Protein AF-A0A7V1FUE6-F1 (afdb_monomer_lite)

Structure (mmCIF, N/CA/C/O backbone):
data_AF-A0A7V1FUE6-F1
#
_entry.id   AF-A0A7V1FUE6-F1
#
loop_
_atom_site.group_PDB
_atom_site.id
_atom_site.type_symbol
_atom_site.label_atom_id
_atom_site.label_alt_id
_atom_site.label_comp_id
_atom_site.label_asym_id
_atom_site.label_entity_id
_atom_site.label_seq_id
_atom_site.pdbx_PDB_ins_code
_atom_site.Cartn_x
_atom_site.Cartn_y
_atom_site.Cartn_z
_atom_site.occupancy
_atom_site.B_iso_or_equiv
_atom_site.auth_seq_id
_atom_site.auth_comp_id
_atom_site.auth_asym_id
_atom_site.auth_atom_id
_atom_site.pdbx_PDB_model_num
ATOM 1 N N . MET A 1 1 ? 12.785 -5.516 11.910 1.00 36.69 1 MET A N 1
ATOM 2 C CA . MET A 1 1 ? 12.315 -6.337 10.767 1.00 36.69 1 MET A CA 1
ATOM 3 C C . MET A 1 1 ? 11.057 -7.055 11.240 1.00 36.69 1 MET A C 1
ATOM 5 O O . MET A 1 1 ? 11.081 -7.466 12.390 1.00 36.69 1 MET A O 1
ATOM 9 N N . ILE A 1 2 ? 10.023 -7.188 10.391 1.00 29.19 2 ILE A N 1
ATOM 10 C CA . ILE A 1 2 ? 8.642 -7.684 10.664 1.00 29.19 2 ILE A CA 1
ATOM 11 C C . ILE A 1 2 ? 7.603 -6.569 10.949 1.00 29.19 2 ILE A C 1
ATOM 13 O O . ILE A 1 2 ? 7.047 -6.571 12.028 1.00 29.19 2 ILE A O 1
ATOM 17 N N . ILE A 1 3 ? 7.320 -5.631 10.019 1.00 31.55 3 ILE A N 1
ATOM 18 C CA . ILE A 1 3 ? 6.091 -4.773 10.035 1.00 31.55 3 ILE A CA 1
ATOM 19 C C . ILE A 1 3 ? 5.711 -4.329 8.598 1.00 31.55 3 ILE A C 1
ATOM 21 O O . ILE A 1 3 ? 5.590 -3.149 8.308 1.00 31.55 3 ILE A O 1
ATOM 25 N N . PHE A 1 4 ? 5.599 -5.254 7.636 1.00 40.03 4 PHE A N 1
ATOM 26 C CA . PHE A 1 4 ? 5.188 -4.891 6.258 1.00 40.03 4 PHE A CA 1
ATOM 27 C C . PHE A 1 4 ? 4.123 -5.810 5.642 1.00 40.03 4 PHE A C 1
ATOM 29 O O . PHE A 1 4 ? 3.421 -5.396 4.725 1.00 40.03 4 PHE A O 1
ATOM 36 N N . ALA A 1 5 ? 3.927 -7.020 6.178 1.00 32.47 5 ALA A N 1
ATOM 37 C CA . ALA A 1 5 ? 2.868 -7.927 5.723 1.00 32.47 5 ALA A CA 1
ATOM 38 C C . ALA A 1 5 ? 1.454 -7.467 6.148 1.00 32.47 5 ALA A C 1
ATOM 40 O O . ALA A 1 5 ? 0.490 -7.728 5.437 1.00 32.47 5 ALA A O 1
ATOM 41 N N . GLY A 1 6 ? 1.334 -6.725 7.259 1.00 32.34 6 GLY A N 1
ATOM 42 C CA . GLY A 1 6 ? 0.079 -6.087 7.687 1.00 32.34 6 GLY A CA 1
ATOM 43 C C . GLY A 1 6 ? -0.277 -4.886 6.812 1.00 32.34 6 GLY A C 1
ATOM 44 O O . GLY A 1 6 ? -1.356 -4.845 6.235 1.00 32.34 6 GLY A O 1
ATOM 45 N N . LEU A 1 7 ? 0.672 -3.970 6.591 1.00 40.69 7 LEU A N 1
ATOM 46 C CA . LEU A 1 7 ? 0.535 -2.830 5.672 1.00 40.69 7 LEU A CA 1
ATOM 47 C C . LEU A 1 7 ? 0.102 -3.270 4.258 1.00 40.69 7 LEU A C 1
ATOM 49 O O . LEU A 1 7 ? -0.686 -2.602 3.597 1.00 40.69 7 LEU A O 1
ATOM 53 N N . ALA A 1 8 ? 0.577 -4.438 3.823 1.00 39.44 8 ALA A N 1
ATOM 54 C CA . ALA A 1 8 ? 0.315 -5.011 2.515 1.00 39.44 8 ALA A CA 1
ATOM 55 C C . ALA A 1 8 ? -1.166 -5.376 2.261 1.00 39.44 8 ALA A C 1
ATOM 57 O O . ALA A 1 8 ? -1.743 -4.942 1.265 1.00 39.44 8 ALA A O 1
ATOM 58 N N . LEU A 1 9 ? -1.814 -6.107 3.176 1.00 40.81 9 LEU A N 1
ATOM 59 C CA . LEU A 1 9 ? -3.252 -6.452 3.099 1.00 40.81 9 LEU A CA 1
ATOM 60 C C . LEU A 1 9 ? -4.162 -5.216 3.157 1.00 40.81 9 LEU A C 1
ATOM 62 O O . LEU A 1 9 ? -5.267 -5.184 2.620 1.00 40.81 9 LEU A O 1
ATOM 66 N N . SER A 1 10 ? -3.644 -4.171 3.775 1.00 43.41 10 SER A N 1
ATOM 67 C CA . SER A 1 10 ? -4.381 -2.982 4.153 1.00 43.41 10 SER A CA 1
ATOM 68 C C . SER A 1 10 ? -4.363 -1.930 3.032 1.00 43.41 10 SER A C 1
ATOM 70 O O . SER A 1 10 ? -5.400 -1.403 2.634 1.00 43.41 10 SER A O 1
ATOM 72 N N . ILE A 1 11 ? -3.204 -1.743 2.393 1.00 50.00 11 ILE A N 1
ATOM 73 C CA . ILE A 1 11 ? -3.049 -1.006 1.127 1.00 50.00 11 ILE A CA 1
ATOM 74 C C . ILE A 1 11 ? -3.849 -1.683 0.002 1.00 50.00 11 ILE A C 1
ATOM 76 O O . ILE A 1 11 ? -4.424 -1.006 -0.846 1.00 50.00 11 ILE A O 1
ATOM 80 N N . THR A 1 12 ? -3.933 -3.014 0.027 1.00 45.94 12 THR A N 1
ATOM 81 C CA . THR A 1 12 ? -4.647 -3.828 -0.964 1.00 45.94 12 THR A CA 1
ATOM 82 C C . THR A 1 12 ? -6.156 -3.554 -0.987 1.00 45.94 12 THR A C 1
ATOM 84 O O . THR A 1 12 ? -6.739 -3.298 -2.046 1.00 45.94 12 THR A O 1
ATOM 87 N N . ALA A 1 13 ? -6.786 -3.535 0.187 1.00 44.94 13 ALA A N 1
ATOM 88 C CA . ALA A 1 13 ? -8.193 -3.175 0.341 1.00 44.94 13 ALA A CA 1
ATOM 89 C C . ALA A 1 13 ? -8.439 -1.681 0.055 1.00 44.94 13 ALA A C 1
ATOM 91 O O . ALA A 1 13 ? -9.377 -1.324 -0.661 1.00 44.94 13 ALA A O 1
ATOM 92 N N . PHE A 1 14 ? -7.548 -0.804 0.533 1.00 52.84 14 PHE A N 1
ATOM 93 C CA . PHE A 1 14 ? -7.676 0.641 0.352 1.00 52.84 14 PHE A CA 1
ATOM 94 C C . PHE A 1 14 ? -7.577 1.073 -1.116 1.00 52.84 14 PHE A C 1
ATOM 96 O O . PHE A 1 14 ? -8.361 1.887 -1.602 1.00 52.84 14 PHE A O 1
ATOM 103 N N . ALA A 1 15 ? -6.650 0.488 -1.862 1.00 48.25 15 ALA A N 1
ATOM 104 C CA . ALA A 1 15 ? -6.446 0.843 -3.249 1.00 48.25 15 ALA A CA 1
ATOM 105 C C . ALA A 1 15 ? -7.475 0.218 -4.201 1.00 48.25 15 ALA A C 1
ATOM 107 O O . ALA A 1 15 ? -7.709 0.801 -5.253 1.00 48.25 15 ALA A O 1
ATOM 108 N N . THR A 1 16 ? -8.148 -0.877 -3.822 1.00 51.06 16 THR A N 1
ATOM 109 C CA . THR A 1 16 ? -9.343 -1.390 -4.527 1.00 51.06 16 THR A CA 1
ATOM 110 C C . THR A 1 16 ? -10.506 -0.388 -4.439 1.00 51.06 16 THR A C 1
ATOM 112 O O . THR A 1 16 ? -11.253 -0.202 -5.398 1.00 51.06 16 THR A O 1
ATOM 115 N N . ILE A 1 17 ? -10.603 0.340 -3.325 1.00 45.59 17 ILE A N 1
ATOM 116 C CA . ILE A 1 17 ? -11.624 1.366 -3.078 1.00 45.59 17 ILE A CA 1
ATOM 117 C C . ILE A 1 17 ? -11.258 2.731 -3.681 1.00 45.59 17 ILE A C 1
ATOM 119 O O . ILE A 1 17 ? -12.100 3.366 -4.314 1.00 45.59 17 ILE A O 1
ATOM 123 N N . PHE A 1 18 ? -9.988 3.140 -3.628 1.00 47.16 18 PHE A N 1
ATOM 124 C CA . PHE A 1 18 ? -9.494 4.321 -4.354 1.00 47.16 18 PHE A CA 1
ATOM 125 C C . PHE A 1 18 ? -9.712 4.212 -5.879 1.00 47.16 18 PHE A C 1
ATOM 127 O O . PHE A 1 18 ? -9.915 5.197 -6.592 1.00 47.16 18 PHE A O 1
ATOM 134 N N . TRP A 1 19 ? -9.707 2.986 -6.394 1.00 44.56 19 TRP A N 1
ATOM 135 C CA . TRP A 1 19 ? -9.960 2.669 -7.794 1.00 44.56 19 TRP A CA 1
ATOM 136 C C . TRP A 1 19 ? -11.417 2.847 -8.234 1.00 44.56 19 TRP A C 1
ATOM 138 O O . TRP A 1 19 ? -11.666 3.164 -9.398 1.00 44.56 19 TRP A O 1
ATOM 148 N N . LEU A 1 20 ? -12.366 2.653 -7.316 1.00 41.09 20 LEU A N 1
ATOM 149 C CA . LEU A 1 20 ? -13.786 2.934 -7.529 1.00 41.09 20 LEU A CA 1
ATOM 150 C C . LEU A 1 20 ? -14.038 4.451 -7.568 1.00 41.09 20 LEU A C 1
ATOM 152 O O . LEU A 1 20 ? -14.728 4.928 -8.472 1.00 41.09 20 LEU A O 1
ATOM 156 N N . GLU A 1 21 ? -13.394 5.224 -6.688 1.00 38.78 21 GLU A N 1
ATOM 157 C CA . GLU A 1 21 ? -13.525 6.691 -6.657 1.00 38.78 21 GLU A CA 1
ATOM 158 C C . GLU A 1 21 ? -12.867 7.409 -7.851 1.00 38.78 21 GLU A C 1
ATOM 160 O O . GLU A 1 21 ? -13.387 8.404 -8.359 1.00 38.78 21 GLU A O 1
ATOM 165 N N . ARG A 1 22 ? -11.740 6.909 -8.379 1.00 38.81 22 ARG A N 1
ATOM 166 C CA . ARG A 1 22 ? -11.053 7.546 -9.524 1.00 38.81 22 ARG A CA 1
ATOM 167 C C . ARG A 1 22 ? -11.804 7.412 -10.860 1.00 38.81 22 ARG A C 1
ATOM 169 O O . ARG A 1 22 ? -11.418 8.060 -11.832 1.00 38.81 22 ARG A O 1
ATOM 176 N N . SER A 1 23 ? -12.900 6.655 -10.930 1.00 39.09 23 SER A N 1
ATOM 177 C CA . SER A 1 23 ? -13.773 6.626 -12.117 1.00 39.09 23 SER A CA 1
ATOM 178 C C . SER A 1 23 ? -14.408 7.994 -12.460 1.00 39.09 23 SER A C 1
ATOM 180 O O . SER A 1 23 ? -14.995 8.130 -13.533 1.00 39.09 23 SER A O 1
ATOM 182 N N . ARG A 1 24 ? -14.239 9.026 -11.608 1.00 41.84 24 ARG A N 1
ATOM 183 C CA . ARG A 1 24 ? -14.759 10.397 -11.806 1.00 41.84 24 ARG A CA 1
ATOM 184 C C . ARG A 1 24 ? -13.730 11.547 -11.801 1.00 41.84 24 ARG A C 1
ATOM 186 O O . ARG A 1 24 ? -14.127 12.705 -11.847 1.00 41.84 24 ARG A O 1
ATOM 193 N N . GLY A 1 25 ? -12.422 11.263 -11.864 1.00 36.66 25 GLY A N 1
ATOM 194 C CA . GLY A 1 25 ? -11.408 12.266 -12.256 1.00 36.66 25 GLY A CA 1
ATOM 195 C C . GLY A 1 25 ? -10.787 13.126 -11.141 1.00 36.66 25 GLY A C 1
ATOM 196 O O . GLY A 1 25 ? -10.970 14.339 -11.114 1.00 36.66 25 GLY A O 1
ATOM 197 N N . ALA A 1 26 ? -9.952 12.530 -10.282 1.00 38.88 26 ALA A N 1
ATOM 198 C CA . ALA A 1 26 ? -9.123 13.264 -9.312 1.00 38.88 26 ALA A CA 1
ATOM 199 C C . ALA A 1 26 ? -7.634 13.322 -9.733 1.00 38.88 26 ALA A C 1
ATOM 201 O O . ALA A 1 26 ? -7.046 12.300 -10.092 1.00 38.88 26 ALA A O 1
ATOM 202 N N . GLN A 1 27 ? -7.028 14.518 -9.665 1.00 39.47 27 GLN A N 1
ATOM 203 C CA . GLN A 1 27 ? -5.671 14.850 -10.149 1.00 39.47 27 GLN A CA 1
ATOM 204 C C . GLN A 1 27 ? -4.527 14.605 -9.137 1.00 39.47 27 GLN A C 1
ATOM 206 O O . GLN A 1 27 ? -3.364 14.751 -9.495 1.00 39.47 27 GLN A O 1
ATOM 211 N N . ASP A 1 28 ? -4.819 14.203 -7.897 1.00 40.31 28 ASP A N 1
ATOM 212 C CA . ASP A 1 28 ? -3.840 14.208 -6.790 1.00 40.31 28 ASP A CA 1
ATOM 213 C C . ASP A 1 28 ? -3.044 12.905 -6.577 1.00 40.31 28 ASP A C 1
ATOM 215 O O . ASP A 1 28 ? -2.243 12.823 -5.650 1.00 40.31 28 ASP A O 1
ATOM 219 N N . VAL A 1 29 ? -3.240 11.886 -7.418 1.00 44.69 29 VAL A N 1
ATOM 220 C CA . VAL A 1 29 ? -2.460 10.634 -7.378 1.00 44.69 29 VAL A CA 1
ATOM 221 C C . VAL A 1 29 ? -1.884 10.362 -8.759 1.00 44.69 29 VAL A C 1
ATOM 223 O O . VAL A 1 29 ? -2.633 10.343 -9.746 1.00 44.69 29 VAL A O 1
ATOM 226 N N . ALA A 1 30 ? -0.576 10.096 -8.828 1.00 46.03 30 ALA A N 1
ATOM 227 C CA . ALA A 1 30 ? 0.078 9.562 -10.019 1.00 46.03 30 ALA A CA 1
ATOM 228 C C . ALA A 1 30 ? -0.358 8.100 -10.222 1.00 46.03 30 ALA A C 1
ATOM 230 O O . ALA A 1 30 ? 0.368 7.161 -9.905 1.00 46.03 30 ALA A O 1
ATOM 231 N N . ALA A 1 31 ? -1.588 7.908 -10.699 1.00 46.84 31 ALA A N 1
ATOM 232 C CA . ALA A 1 31 ? -2.069 6.619 -11.167 1.00 46.84 31 ALA A CA 1
ATOM 233 C C . ALA A 1 31 ? -1.954 6.591 -12.688 1.00 46.84 31 ALA A C 1
ATOM 235 O O . ALA A 1 31 ? -2.427 7.509 -13.367 1.00 46.84 31 ALA A O 1
ATOM 236 N N . GLY A 1 32 ? -1.324 5.542 -13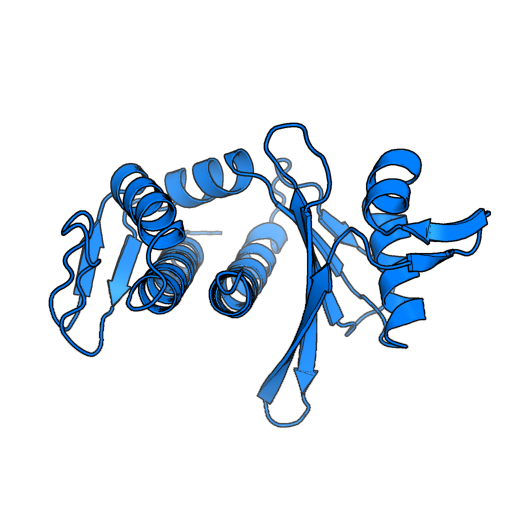.201 1.00 47.66 32 GLY A N 1
ATOM 237 C CA . GLY A 1 32 ? -1.261 5.262 -14.626 1.00 47.66 32 GLY A CA 1
ATOM 238 C C . GLY A 1 32 ? -2.019 3.992 -14.969 1.00 47.66 32 GLY A C 1
ATOM 239 O O . GLY A 1 32 ? -2.302 3.146 -14.116 1.00 47.66 32 GLY A O 1
ATOM 240 N N . TYR A 1 33 ? -2.370 3.890 -16.243 1.00 46.38 33 TYR A N 1
ATOM 241 C CA . TYR A 1 33 ? -3.022 2.730 -16.822 1.00 46.38 33 TYR A CA 1
ATOM 242 C C . TYR A 1 33 ? -2.017 2.050 -17.748 1.00 46.38 33 TYR A C 1
ATOM 244 O O . TYR A 1 33 ? -1.455 2.703 -18.625 1.00 46.38 33 TYR A O 1
ATOM 252 N N . GLN A 1 34 ? -1.787 0.760 -17.537 1.00 49.97 34 GLN A N 1
ATOM 253 C CA . GLN A 1 34 ? -1.070 -0.102 -18.472 1.00 49.97 34 GLN A CA 1
ATOM 254 C C . GLN A 1 34 ? -2.132 -0.803 -19.329 1.00 49.97 34 GLN A C 1
ATOM 256 O O . GLN A 1 34 ? -3.199 -1.136 -18.825 1.00 49.97 34 GLN A O 1
ATOM 261 N N . ALA A 1 35 ? -1.896 -0.991 -20.628 1.00 37.50 35 ALA A N 1
ATOM 262 C CA . ALA A 1 35 ? -2.926 -1.379 -21.608 1.00 37.50 35 ALA A CA 1
ATOM 263 C C . ALA A 1 35 ? -3.553 -2.787 -21.421 1.00 37.50 35 ALA A C 1
ATOM 265 O O . ALA A 1 35 ? -4.278 -3.257 -22.295 1.00 37.50 35 ALA A O 1
ATOM 266 N N . TYR A 1 36 ? -3.293 -3.465 -20.302 1.00 43.81 36 TYR A N 1
ATOM 267 C CA . TYR A 1 36 ? -3.765 -4.814 -20.013 1.00 43.81 36 TYR A CA 1
ATOM 268 C C . TYR A 1 36 ? -5.067 -4.779 -19.196 1.00 43.81 36 TYR A C 1
ATOM 270 O O . TYR A 1 36 ? -5.053 -4.619 -17.972 1.00 43.81 36 TYR A O 1
ATOM 278 N N . GLU A 1 37 ? -6.209 -4.953 -19.872 1.00 48.12 37 GLU A N 1
ATOM 279 C CA . GLU A 1 37 ? -7.485 -5.237 -19.203 1.00 48.12 37 GLU A CA 1
ATOM 280 C C . GLU A 1 37 ? -7.364 -6.530 -18.374 1.00 48.12 37 GLU A C 1
ATOM 282 O O . GLU A 1 37 ? -6.949 -7.567 -18.885 1.00 48.12 37 GLU A O 1
ATOM 287 N N . GLY A 1 38 ? -7.711 -6.468 -17.081 1.00 60.19 38 GLY A N 1
ATOM 288 C CA . GLY A 1 38 ? -7.715 -7.634 -16.181 1.00 60.19 38 GLY A CA 1
ATOM 289 C C . GLY A 1 38 ? -6.378 -7.990 -15.510 1.00 60.19 38 GLY A C 1
ATOM 290 O O . GLY A 1 38 ? -6.285 -9.051 -14.903 1.00 60.19 38 GLY A O 1
ATOM 291 N N . GLY A 1 39 ? -5.350 -7.135 -15.594 1.00 70.69 39 GLY A N 1
ATOM 292 C CA . GLY A 1 39 ? -4.058 -7.368 -14.933 1.00 70.69 39 GLY A CA 1
ATOM 293 C C . GLY A 1 39 ? -4.036 -7.075 -13.424 1.00 70.69 39 GLY A C 1
ATOM 294 O O . GLY A 1 39 ? -4.910 -6.398 -12.880 1.00 70.69 39 GLY A O 1
ATOM 295 N N . ALA A 1 40 ? -2.981 -7.544 -12.760 1.00 80.44 40 ALA A N 1
ATOM 296 C CA . ALA A 1 40 ? -2.696 -7.314 -11.348 1.00 80.44 40 ALA A CA 1
ATOM 297 C C . ALA A 1 40 ? -2.546 -5.818 -11.010 1.00 80.44 40 ALA A C 1
ATOM 299 O O . ALA A 1 40 ? -2.238 -4.988 -11.873 1.00 80.44 40 ALA A O 1
ATOM 300 N N . LEU A 1 41 ? -2.755 -5.473 -9.739 1.00 76.06 41 LEU A N 1
ATOM 301 C CA . LEU A 1 41 ? -2.603 -4.108 -9.234 1.00 76.06 41 LEU A CA 1
ATOM 302 C C . LEU A 1 41 ? -1.253 -3.954 -8.544 1.00 76.06 41 LEU A C 1
ATOM 304 O O . LEU A 1 41 ? -0.916 -4.756 -7.677 1.00 76.06 41 LEU A O 1
ATOM 308 N N . LEU A 1 42 ? -0.509 -2.907 -8.894 1.00 83.12 42 LEU A N 1
ATOM 309 C CA . LEU A 1 42 ? 0.770 -2.587 -8.271 1.00 83.12 42 LEU A CA 1
ATOM 310 C C . LEU A 1 42 ? 0.681 -1.341 -7.393 1.00 83.12 42 LEU A C 1
ATOM 312 O O . LEU A 1 42 ? 0.200 -0.292 -7.818 1.00 83.12 42 LEU A O 1
ATOM 316 N N . PHE A 1 43 ? 1.234 -1.425 -6.189 1.00 76.81 43 PHE A N 1
ATOM 317 C CA . PHE A 1 43 ? 1.333 -0.303 -5.265 1.00 76.81 43 PHE A CA 1
ATOM 318 C C . PHE A 1 43 ? 2.782 -0.040 -4.890 1.00 76.81 43 PHE A C 1
ATOM 320 O O . PHE A 1 43 ? 3.457 -0.897 -4.326 1.00 76.81 43 PHE A O 1
ATOM 327 N N . ALA A 1 44 ? 3.260 1.158 -5.202 1.00 78.88 44 ALA A N 1
ATOM 328 C CA . ALA A 1 44 ? 4.601 1.613 -4.874 1.00 78.88 44 ALA A CA 1
ATOM 329 C C . ALA A 1 44 ? 4.534 2.535 -3.652 1.00 78.88 44 ALA A C 1
ATOM 331 O O . ALA A 1 44 ? 3.953 3.615 -3.722 1.00 78.88 44 ALA A O 1
ATOM 332 N N . GLY A 1 45 ? 5.109 2.106 -2.531 1.00 73.50 45 GLY A N 1
ATOM 333 C CA . GLY A 1 45 ? 5.263 2.946 -1.346 1.00 73.50 45 GLY A CA 1
ATOM 334 C C . GLY A 1 45 ? 6.571 3.721 -1.424 1.00 73.50 45 GLY A C 1
ATOM 335 O O . GLY A 1 45 ? 7.635 3.097 -1.490 1.00 73.50 45 GLY A O 1
ATOM 336 N N . VAL A 1 46 ? 6.495 5.050 -1.404 1.00 72.19 46 VAL A N 1
ATOM 337 C CA . VAL A 1 46 ? 7.663 5.938 -1.353 1.00 72.19 46 VAL A CA 1
ATOM 338 C C . VAL A 1 46 ? 7.767 6.616 0.010 1.00 72.19 46 VAL A C 1
ATOM 340 O O . VAL A 1 46 ? 6.760 6.844 0.681 1.00 72.19 46 VAL A O 1
ATOM 343 N N . ASP A 1 47 ? 8.992 6.903 0.430 1.00 68.25 47 ASP A N 1
ATOM 344 C CA . ASP A 1 47 ? 9.272 7.670 1.640 1.00 68.25 47 ASP A CA 1
ATOM 345 C C . ASP A 1 47 ? 8.991 9.183 1.438 1.00 68.25 47 ASP A C 1
ATOM 347 O O . ASP A 1 47 ? 8.614 9.604 0.336 1.00 68.25 47 ASP A O 1
ATOM 351 N N . PRO A 1 48 ? 9.124 10.023 2.486 1.00 59.97 48 PRO A N 1
ATOM 352 C CA . PRO A 1 48 ? 8.884 11.464 2.380 1.00 59.97 48 PRO A CA 1
ATOM 353 C C . PRO A 1 48 ? 9.776 12.188 1.363 1.00 59.97 48 PRO A C 1
ATOM 355 O O . PRO A 1 48 ? 9.360 13.214 0.825 1.00 59.97 48 PRO A O 1
ATOM 358 N N . ASP A 1 49 ? 10.964 11.650 1.075 1.00 69.62 49 ASP A N 1
ATOM 359 C CA . ASP A 1 49 ? 11.898 12.185 0.079 1.00 69.62 49 ASP A CA 1
ATOM 360 C C . ASP A 1 49 ? 11.557 11.705 -1.348 1.00 69.62 49 ASP A C 1
ATOM 362 O O . ASP A 1 49 ? 12.186 12.115 -2.326 1.00 69.62 49 ASP A O 1
ATOM 366 N N . GLY A 1 50 ? 10.529 10.861 -1.485 1.00 68.81 50 GLY A N 1
ATOM 367 C CA . GLY A 1 50 ? 10.049 10.308 -2.747 1.00 68.81 50 GLY A CA 1
ATOM 368 C C . GLY A 1 50 ? 10.796 9.054 -3.203 1.00 68.81 50 GLY A C 1
ATOM 369 O O . GLY A 1 50 ? 10.545 8.576 -4.312 1.00 68.81 50 GLY A O 1
ATOM 370 N N . ALA A 1 51 ? 11.685 8.493 -2.380 1.00 79.44 51 ALA A N 1
ATOM 371 C CA . ALA A 1 51 ? 12.414 7.279 -2.715 1.00 79.44 51 ALA A CA 1
ATOM 372 C C . ALA A 1 51 ? 11.551 6.031 -2.483 1.00 79.44 51 ALA A C 1
ATOM 374 O O . ALA A 1 51 ? 10.843 5.899 -1.484 1.00 79.44 51 ALA A O 1
ATOM 375 N N . LEU A 1 52 ? 11.613 5.079 -3.417 1.00 79.50 52 LEU A N 1
ATOM 376 C CA . LEU A 1 52 ? 10.867 3.826 -3.318 1.00 79.50 52 LEU A CA 1
ATOM 377 C C . LEU A 1 52 ? 11.355 2.995 -2.127 1.00 79.50 52 LEU A C 1
ATOM 379 O O . LEU A 1 52 ? 12.531 2.648 -2.037 1.00 79.50 52 LEU A O 1
ATOM 383 N N . ASN A 1 53 ? 10.426 2.596 -1.265 1.00 75.06 53 ASN A N 1
ATOM 384 C CA . ASN A 1 53 ? 10.698 1.747 -0.109 1.00 75.06 53 ASN A CA 1
ATOM 385 C C . ASN A 1 53 ? 10.230 0.301 -0.349 1.00 75.06 53 ASN A C 1
ATOM 387 O O . ASN A 1 53 ? 10.993 -0.660 -0.189 1.00 75.06 53 ASN A O 1
ATOM 391 N N . GLN A 1 54 ? 8.990 0.136 -0.819 1.00 77.00 54 GLN A N 1
ATOM 392 C CA . GLN A 1 54 ? 8.431 -1.177 -1.137 1.00 77.00 54 GLN A CA 1
ATOM 393 C C . GLN A 1 54 ? 7.509 -1.152 -2.349 1.00 77.00 54 GLN A C 1
ATOM 395 O O . GLN A 1 54 ? 6.892 -0.134 -2.663 1.00 77.00 54 GLN A O 1
ATOM 400 N N . VAL A 1 55 ? 7.355 -2.321 -2.961 1.00 78.69 55 VAL A N 1
ATOM 401 C CA . VAL A 1 55 ? 6.339 -2.593 -3.969 1.00 78.69 55 VAL A CA 1
ATOM 402 C C . VAL A 1 55 ? 5.417 -3.693 -3.468 1.00 78.69 55 VAL A C 1
ATOM 404 O O . VAL A 1 55 ? 5.855 -4.672 -2.866 1.00 78.69 55 VAL A O 1
ATOM 407 N N . LEU A 1 56 ? 4.136 -3.527 -3.741 1.00 77.38 56 LEU A N 1
ATOM 408 C CA . LEU A 1 56 ? 3.099 -4.515 -3.538 1.00 77.38 56 LEU A CA 1
ATOM 409 C C . LEU A 1 56 ? 2.465 -4.884 -4.867 1.00 77.38 56 LEU A C 1
ATOM 411 O O . LEU A 1 56 ? 2.198 -3.996 -5.670 1.00 77.38 56 LEU A O 1
ATOM 415 N N . VAL A 1 57 ? 2.162 -6.162 -5.060 1.00 79.81 57 VAL A N 1
ATOM 416 C CA . VAL A 1 57 ? 1.374 -6.634 -6.198 1.00 79.81 57 VAL A CA 1
ATOM 417 C C . VAL A 1 57 ? 0.215 -7.477 -5.705 1.00 79.81 57 VAL A C 1
ATOM 419 O O . VAL A 1 57 ? 0.416 -8.413 -4.936 1.00 79.81 57 VAL A O 1
ATOM 422 N N . LEU A 1 58 ? -0.984 -7.148 -6.169 1.00 75.62 58 LEU A N 1
ATOM 423 C CA . LEU A 1 58 ? -2.211 -7.878 -5.897 1.00 75.62 58 LEU A CA 1
ATOM 424 C C . LEU A 1 58 ? -2.676 -8.573 -7.156 1.00 75.62 58 LEU A C 1
ATOM 426 O O . LEU A 1 58 ? -2.841 -7.938 -8.200 1.00 75.62 58 LEU A O 1
ATOM 430 N N . VAL A 1 59 ? -2.992 -9.847 -7.019 1.00 78.06 59 VAL A N 1
ATOM 431 C CA . VAL A 1 59 ? -3.473 -10.679 -8.109 1.00 78.06 59 VAL A CA 1
ATOM 432 C C . VAL A 1 59 ? -4.811 -11.255 -7.689 1.00 78.06 59 VAL A C 1
ATOM 434 O O . VAL A 1 59 ? -4.890 -11.909 -6.654 1.00 78.06 59 VAL A O 1
ATOM 437 N N . SER A 1 60 ? -5.862 -10.974 -8.459 1.00 70.38 60 SER A N 1
ATOM 438 C CA . SER A 1 60 ? -7.167 -11.605 -8.248 1.00 70.38 60 SER A CA 1
ATOM 439 C C . SER A 1 60 ? -7.070 -13.088 -8.587 1.00 70.38 60 SER A C 1
ATOM 441 O O . SER A 1 60 ? -6.480 -13.447 -9.604 1.00 70.38 60 SER A O 1
ATOM 443 N N . GLU A 1 61 ? -7.675 -13.928 -7.759 1.00 68.69 61 GLU A N 1
ATOM 444 C CA . GLU A 1 61 ? -7.781 -15.367 -7.984 1.00 68.69 61 GLU A CA 1
ATOM 445 C C . GLU A 1 61 ? -9.201 -15.731 -8.429 1.00 68.69 61 GLU A C 1
ATOM 447 O O . GLU A 1 61 ? -10.173 -15.078 -8.040 1.00 68.69 61 GLU A O 1
ATOM 452 N N . ASP A 1 62 ? -9.324 -16.789 -9.232 1.00 68.88 62 ASP A N 1
ATOM 453 C CA . ASP A 1 62 ? -10.591 -17.206 -9.851 1.00 68.88 62 ASP A CA 1
ATOM 454 C C . ASP A 1 62 ? -11.683 -17.563 -8.824 1.00 68.88 62 ASP A C 1
ATOM 456 O O . ASP A 1 62 ? -12.874 -17.440 -9.105 1.00 68.88 62 ASP A O 1
ATOM 460 N N . GLU A 1 63 ? -11.293 -17.961 -7.610 1.00 65.00 63 GLU A N 1
ATOM 461 C CA . GLU A 1 63 ? -12.210 -18.336 -6.524 1.00 65.00 63 GLU A CA 1
ATOM 462 C C . GLU A 1 63 ? -12.667 -17.140 -5.661 1.00 65.00 63 GLU A C 1
ATOM 464 O O . GLU A 1 63 ? -13.280 -17.322 -4.610 1.00 65.00 63 GLU A O 1
ATOM 469 N N . GLY A 1 64 ? -12.403 -15.904 -6.101 1.00 50.09 64 GLY A N 1
ATOM 470 C CA . GLY A 1 64 ? -12.807 -14.682 -5.391 1.00 50.09 64 GLY A CA 1
ATOM 471 C C . GLY A 1 64 ? -11.842 -14.252 -4.281 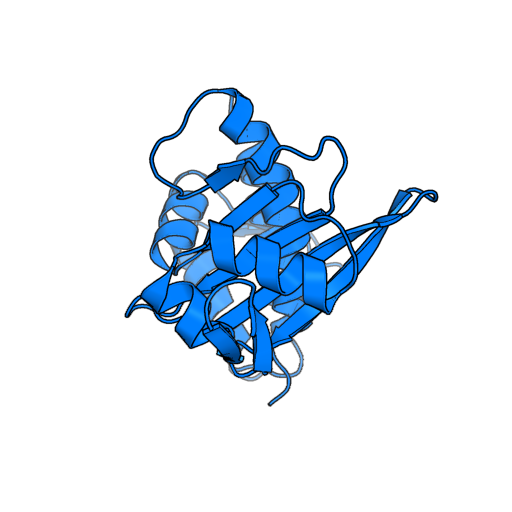1.00 50.09 64 GLY A C 1
ATOM 472 O O . GLY A 1 64 ? -12.222 -13.475 -3.403 1.00 50.09 64 GLY A O 1
ATOM 473 N N . GLY A 1 65 ? -10.608 -14.760 -4.314 1.00 54.72 65 GLY A N 1
ATOM 474 C CA . GLY A 1 65 ? -9.515 -14.400 -3.413 1.00 54.72 65 GLY A CA 1
ATOM 475 C C . GLY A 1 65 ? -8.500 -13.443 -4.043 1.00 54.72 65 GLY A C 1
ATOM 476 O O . GLY A 1 65 ? -8.608 -13.069 -5.212 1.00 54.72 65 GLY A O 1
ATOM 477 N N . PHE A 1 66 ? -7.488 -13.065 -3.260 1.00 63.00 66 PHE A N 1
ATOM 478 C CA . PHE A 1 66 ? -6.345 -12.292 -3.742 1.00 63.00 66 PHE A CA 1
ATOM 479 C C . PHE A 1 66 ? -5.032 -12.892 -3.249 1.00 63.00 66 PHE A C 1
ATOM 481 O O . PHE A 1 66 ? -4.854 -13.127 -2.053 1.00 63.00 66 PHE A O 1
ATOM 488 N N . SER A 1 67 ? -4.082 -13.028 -4.167 1.00 65.69 67 SER A N 1
ATOM 489 C CA . SER A 1 67 ? -2.674 -13.258 -3.864 1.00 65.69 67 SER A CA 1
ATOM 490 C C . SER A 1 67 ? -1.946 -11.923 -3.732 1.00 65.69 67 SER A C 1
ATOM 492 O O . SER A 1 67 ? -2.130 -11.025 -4.556 1.00 65.69 67 SER A O 1
ATOM 494 N N . ILE A 1 68 ? -1.095 -11.791 -2.710 1.00 68.06 68 ILE A N 1
ATOM 495 C CA . ILE A 1 68 ? -0.327 -10.567 -2.449 1.00 68.06 68 ILE A CA 1
ATOM 496 C C . ILE A 1 68 ? 1.166 -10.875 -2.436 1.00 68.06 68 ILE A C 1
ATOM 498 O O . ILE A 1 68 ? 1.636 -11.727 -1.682 1.00 68.06 68 ILE A O 1
ATOM 502 N N . TYR A 1 69 ? 1.919 -10.113 -3.225 1.00 73.69 69 TYR A N 1
ATOM 503 C CA . TYR A 1 69 ? 3.374 -10.171 -3.290 1.00 73.69 69 TYR A CA 1
ATOM 504 C C . TYR A 1 69 ? 3.969 -8.866 -2.772 1.00 73.69 69 TYR A C 1
ATOM 506 O O . TYR A 1 69 ? 3.710 -7.798 -3.323 1.00 73.69 69 TYR A O 1
ATOM 514 N N . THR A 1 70 ? 4.807 -8.950 -1.739 1.00 74.00 70 THR A N 1
ATOM 515 C CA . THR A 1 70 ? 5.583 -7.807 -1.242 1.00 74.00 70 THR A CA 1
ATOM 516 C C . THR A 1 70 ? 7.018 -7.913 -1.737 1.00 74.00 70 THR A C 1
ATOM 518 O O . THR A 1 70 ? 7.719 -8.881 -1.441 1.00 74.00 70 THR A O 1
ATOM 521 N N . ILE A 1 71 ? 7.474 -6.897 -2.463 1.00 78.44 71 ILE A N 1
ATOM 522 C CA . ILE A 1 71 ? 8.787 -6.854 -3.097 1.00 78.44 71 ILE A CA 1
ATOM 523 C C . ILE A 1 71 ? 9.578 -5.672 -2.517 1.00 78.44 71 ILE A C 1
ATOM 525 O O . ILE A 1 71 ? 9.165 -4.518 -2.655 1.00 78.44 71 ILE A O 1
ATOM 529 N N . PRO A 1 72 ? 10.730 -5.914 -1.869 1.00 78.06 72 PRO A N 1
ATOM 530 C CA . PRO A 1 72 ? 11.594 -4.835 -1.398 1.00 78.06 72 PRO A CA 1
ATOM 531 C C . PRO A 1 72 ? 12.092 -3.962 -2.556 1.00 78.06 72 PRO A C 1
ATOM 533 O O . PRO A 1 72 ? 12.503 -4.501 -3.583 1.00 78.06 72 PRO A O 1
ATOM 536 N N . ALA A 1 73 ? 12.193 -2.643 -2.373 1.00 82.56 73 ALA A N 1
ATOM 537 C CA . ALA A 1 73 ? 12.706 -1.744 -3.417 1.00 82.56 73 ALA A CA 1
ATOM 538 C C . ALA A 1 73 ? 14.159 -2.036 -3.846 1.00 82.56 73 ALA A C 1
ATOM 540 O O . ALA A 1 73 ? 14.559 -1.772 -4.976 1.00 82.56 73 ALA A O 1
ATOM 541 N N . ARG A 1 74 ? 14.946 -2.669 -2.967 1.00 85.06 74 ARG A N 1
ATOM 542 C CA . ARG A 1 74 ? 16.312 -3.136 -3.265 1.00 85.06 74 ARG A CA 1
ATOM 543 C C . ARG A 1 74 ? 16.383 -4.386 -4.150 1.00 85.06 74 ARG A C 1
ATOM 545 O O . ARG A 1 74 ? 17.482 -4.857 -4.431 1.00 85.06 74 ARG A O 1
ATOM 552 N N . THR A 1 75 ? 15.244 -4.976 -4.508 1.00 88.00 75 THR A N 1
ATOM 553 C CA . THR A 1 75 ? 15.192 -6.153 -5.384 1.00 88.00 75 THR A CA 1
ATOM 554 C C . THR A 1 75 ? 15.812 -5.811 -6.731 1.00 88.00 75 THR A C 1
ATOM 556 O O . THR A 1 75 ? 15.522 -4.754 -7.283 1.00 88.00 75 THR A O 1
ATOM 559 N N . ILE A 1 76 ? 16.673 -6.693 -7.237 1.00 92.94 76 ILE A N 1
ATOM 560 C CA . ILE A 1 76 ? 17.303 -6.547 -8.550 1.00 92.94 76 ILE A CA 1
ATOM 561 C C . ILE A 1 76 ? 16.456 -7.311 -9.566 1.00 92.94 76 ILE A C 1
ATOM 563 O O . ILE A 1 76 ? 16.207 -8.502 -9.382 1.00 92.94 76 ILE A O 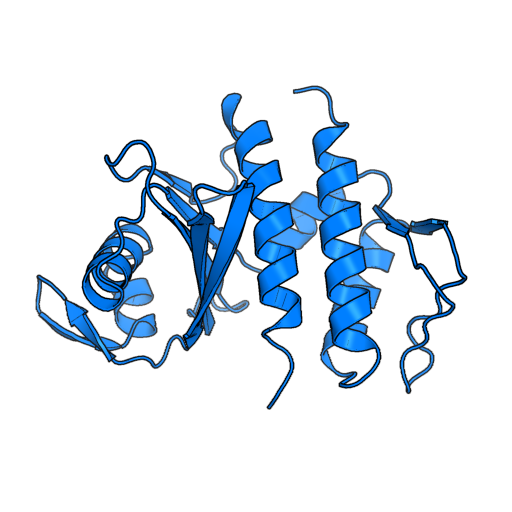1
ATOM 567 N N . ALA A 1 77 ? 16.031 -6.635 -10.627 1.00 93.38 77 ALA A N 1
ATOM 568 C CA . ALA A 1 77 ? 15.213 -7.194 -11.694 1.00 93.38 77 ALA A CA 1
ATOM 569 C C . ALA A 1 77 ? 15.773 -6.806 -13.067 1.00 93.38 77 ALA A C 1
ATOM 571 O O . ALA A 1 77 ? 16.499 -5.818 -13.198 1.00 93.38 77 ALA A O 1
ATOM 572 N N . ALA A 1 78 ? 15.459 -7.615 -14.077 1.00 92.75 78 ALA A N 1
ATOM 573 C CA . ALA A 1 78 ? 15.796 -7.300 -15.458 1.00 92.75 78 ALA A CA 1
ATOM 574 C C . ALA A 1 78 ? 14.879 -6.182 -15.982 1.00 92.75 78 ALA A C 1
ATOM 576 O O . ALA A 1 78 ? 13.669 -6.232 -15.780 1.00 92.75 78 ALA A O 1
ATOM 577 N N . THR A 1 79 ? 15.458 -5.204 -16.668 1.00 89.56 79 THR A N 1
ATOM 578 C CA . THR A 1 79 ? 14.800 -4.058 -17.291 1.00 89.56 79 THR A CA 1
ATOM 579 C C . THR A 1 79 ? 15.070 -4.076 -18.791 1.00 89.56 79 THR A C 1
ATOM 581 O O . THR A 1 79 ? 16.114 -4.553 -19.246 1.00 89.56 79 THR A O 1
ATOM 584 N N . GLU A 1 80 ? 14.137 -3.546 -19.579 1.00 76.56 80 GLU A N 1
ATOM 585 C CA . GLU A 1 80 ? 14.271 -3.523 -21.042 1.00 76.56 80 GLU A CA 1
ATOM 586 C C . GLU A 1 80 ? 15.401 -2.600 -21.527 1.00 76.56 80 GLU A C 1
ATOM 588 O O . GLU A 1 80 ? 15.984 -2.833 -22.584 1.00 76.56 80 GLU A O 1
ATOM 593 N N . SER A 1 81 ? 15.729 -1.558 -20.758 1.00 74.06 81 SER A N 1
ATOM 594 C CA . SER A 1 81 ? 16.636 -0.485 -21.176 1.00 74.06 81 SER A CA 1
ATOM 595 C C . SER A 1 81 ? 18.073 -0.625 -20.665 1.00 74.06 81 SER A C 1
ATOM 597 O O . SER A 1 81 ? 18.979 -0.050 -21.270 1.00 74.06 81 SER A O 1
ATOM 599 N N . ALA A 1 82 ? 18.311 -1.356 -19.570 1.00 76.31 82 ALA A N 1
ATOM 600 C CA . ALA A 1 82 ? 19.592 -1.289 -18.858 1.00 76.31 82 ALA A CA 1
ATOM 601 C C . ALA A 1 82 ? 20.062 -2.612 -18.220 1.00 76.31 82 ALA A C 1
ATOM 603 O O . ALA A 1 82 ? 21.003 -2.614 -17.423 1.00 76.31 82 ALA A O 1
ATOM 604 N N . GLY A 1 83 ? 19.468 -3.755 -18.573 1.00 87.06 83 GLY A N 1
ATOM 605 C CA . GLY A 1 83 ? 19.881 -5.046 -18.018 1.00 87.06 83 GLY A CA 1
ATOM 606 C C . GLY A 1 83 ? 19.349 -5.235 -16.600 1.00 87.06 83 GLY A C 1
ATOM 607 O O . GLY A 1 83 ? 18.149 -5.189 -16.407 1.00 87.06 83 GLY A O 1
ATOM 608 N N . PHE A 1 84 ? 20.193 -5.487 -15.598 1.00 92.50 84 PHE A N 1
ATOM 609 C CA . PHE A 1 84 ? 19.724 -5.709 -14.222 1.00 92.50 84 PHE A CA 1
ATOM 610 C C . PHE A 1 84 ? 19.851 -4.443 -13.372 1.00 92.50 84 PHE A C 1
ATOM 612 O O . PHE A 1 84 ? 20.956 -3.938 -13.177 1.00 92.50 84 PHE A O 1
ATOM 619 N N . GLN A 1 85 ? 18.738 -3.966 -12.814 1.00 94.38 85 GLN A N 1
ATOM 620 C CA . GLN A 1 85 ? 18.693 -2.782 -11.952 1.00 94.38 85 GLN A CA 1
ATOM 621 C C . GLN A 1 85 ? 17.877 -3.040 -10.686 1.00 94.38 85 GLN A C 1
ATOM 623 O O . GLN A 1 85 ? 17.031 -3.934 -10.638 1.00 94.38 85 GLN A O 1
ATOM 628 N N . ARG A 1 86 ? 18.133 -2.245 -9.642 1.00 93.38 86 ARG A N 1
ATOM 629 C CA . ARG A 1 86 ? 17.289 -2.233 -8.443 1.00 93.38 86 ARG A CA 1
ATOM 630 C C . ARG A 1 86 ? 15.978 -1.501 -8.725 1.00 93.38 86 ARG A C 1
ATOM 632 O O . ARG A 1 86 ? 15.987 -0.492 -9.426 1.00 93.38 86 ARG A O 1
ATOM 639 N N . LEU A 1 87 ? 14.874 -1.963 -8.141 1.00 92.50 87 LEU A N 1
ATOM 640 C CA . LEU A 1 87 ? 13.554 -1.355 -8.355 1.00 92.50 87 LEU A CA 1
ATOM 641 C C . LEU A 1 87 ? 13.478 0.114 -7.910 1.00 92.50 87 LEU A C 1
ATOM 643 O O . LEU A 1 87 ? 12.793 0.904 -8.552 1.00 92.50 87 LEU A O 1
ATOM 647 N N . ASP A 1 88 ? 14.193 0.504 -6.853 1.00 91.00 88 ASP A N 1
ATOM 648 C CA . ASP A 1 88 ? 14.300 1.915 -6.452 1.00 91.00 88 ASP A CA 1
ATOM 649 C C . ASP A 1 88 ? 14.942 2.798 -7.525 1.00 91.00 88 ASP A C 1
ATOM 651 O O . ASP A 1 88 ? 14.460 3.895 -7.788 1.00 91.00 88 ASP A O 1
ATOM 655 N N . THR A 1 89 ? 15.979 2.291 -8.184 1.00 92.94 89 THR A N 1
ATOM 656 C CA . THR A 1 89 ? 16.662 2.968 -9.288 1.00 92.94 89 THR A CA 1
ATOM 657 C C . THR A 1 89 ? 15.737 3.070 -10.497 1.00 92.94 89 THR A C 1
ATOM 659 O O . THR A 1 89 ? 15.628 4.131 -11.097 1.00 92.94 89 THR A O 1
ATOM 662 N N . VAL A 1 90 ? 14.986 2.007 -10.803 1.00 93.38 90 VAL A N 1
ATOM 663 C CA . VAL A 1 90 ? 13.977 2.027 -11.877 1.00 93.38 90 VAL A CA 1
ATOM 664 C C . VAL A 1 90 ? 12.903 3.084 -11.611 1.00 93.38 90 VAL A C 1
ATOM 666 O O . VAL A 1 90 ? 12.576 3.864 -12.505 1.00 93.38 90 VAL A O 1
ATOM 669 N N . MET A 1 91 ? 12.379 3.146 -10.383 1.00 90.62 91 MET A N 1
ATOM 670 C CA . MET A 1 91 ? 11.393 4.155 -9.989 1.00 90.62 91 MET A CA 1
ATOM 671 C C . MET A 1 91 ? 11.958 5.578 -10.087 1.00 90.62 91 MET A C 1
ATOM 673 O O . MET A 1 91 ? 11.257 6.468 -10.562 1.00 90.62 91 MET A O 1
ATOM 677 N N . ALA A 1 92 ? 13.206 5.795 -9.667 1.00 90.31 92 ALA A N 1
ATOM 678 C CA . ALA A 1 92 ? 13.847 7.107 -9.703 1.00 90.31 92 ALA A CA 1
ATOM 679 C C . ALA A 1 92 ? 14.160 7.581 -11.134 1.00 90.31 92 ALA A C 1
ATOM 681 O O . ALA A 1 92 ? 13.892 8.732 -11.471 1.00 90.31 92 ALA A O 1
ATOM 682 N N . ASP A 1 93 ? 14.691 6.694 -11.977 1.00 90.44 93 ASP A N 1
ATOM 683 C CA . ASP A 1 93 ? 15.191 7.058 -13.306 1.00 90.44 93 ASP A CA 1
ATOM 684 C C . ASP A 1 93 ? 14.084 7.084 -14.365 1.00 90.44 93 ASP A C 1
ATOM 686 O O . ASP A 1 93 ? 14.117 7.893 -15.291 1.00 90.44 93 ASP A O 1
ATOM 690 N N . SER A 1 94 ? 13.122 6.161 -14.265 1.00 88.69 94 SER A N 1
ATOM 691 C CA . SER A 1 94 ? 12.127 5.895 -15.319 1.00 88.69 94 SER A CA 1
ATOM 692 C C . SER A 1 94 ? 10.676 6.002 -14.837 1.00 88.69 94 SER A C 1
ATOM 694 O O . SER A 1 94 ? 9.745 5.992 -15.643 1.00 88.69 94 SER A O 1
ATOM 696 N N . GLY A 1 95 ? 10.463 6.155 -13.530 1.00 88.56 95 GLY A N 1
ATOM 697 C CA . GLY A 1 95 ? 9.144 6.371 -12.952 1.00 88.56 95 GLY A CA 1
ATOM 698 C C . GLY A 1 95 ? 8.295 5.100 -12.791 1.00 88.56 95 GLY A C 1
ATOM 699 O O . GLY A 1 95 ? 8.729 3.975 -13.059 1.00 88.56 95 GLY A O 1
ATOM 700 N N . PRO A 1 96 ? 7.039 5.270 -12.341 1.00 85.44 96 PRO A N 1
ATOM 701 C CA . PRO A 1 96 ? 6.195 4.162 -11.895 1.00 85.44 96 PRO A CA 1
ATOM 702 C C . PRO A 1 96 ? 5.675 3.260 -13.025 1.00 85.44 96 PRO A C 1
ATOM 704 O O . PRO A 1 96 ? 5.355 2.103 -12.769 1.00 85.44 96 PRO A O 1
ATOM 707 N N . GLY A 1 97 ? 5.622 3.753 -14.267 1.00 86.69 97 GLY A N 1
ATOM 708 C CA . GLY A 1 97 ? 5.263 2.937 -15.433 1.00 86.69 97 GLY A CA 1
ATOM 709 C C . GLY A 1 97 ? 6.301 1.845 -15.697 1.00 86.69 97 GLY A C 1
ATOM 710 O O . GLY A 1 97 ? 5.963 0.665 -15.682 1.00 86.69 97 GLY A O 1
ATOM 711 N N . SER A 1 98 ? 7.576 2.230 -15.810 1.00 90.19 98 SER A N 1
ATOM 712 C CA . SER A 1 98 ? 8.683 1.285 -16.001 1.00 90.19 98 SER A CA 1
ATOM 713 C C . SER A 1 98 ? 8.913 0.384 -14.790 1.00 90.19 98 SER A C 1
ATOM 715 O O . SER A 1 98 ? 9.314 -0.771 -14.949 1.00 90.19 98 SER A O 1
ATOM 717 N N . LEU A 1 99 ? 8.625 0.875 -13.579 1.00 91.69 99 LEU A N 1
ATOM 718 C CA . LEU A 1 99 ? 8.580 0.029 -12.388 1.00 91.69 99 LEU A CA 1
ATOM 719 C C . LEU A 1 99 ? 7.538 -1.086 -12.552 1.00 91.69 99 LEU A C 1
ATOM 721 O O . LEU A 1 99 ? 7.837 -2.242 -12.256 1.00 91.69 99 LEU A O 1
ATOM 725 N N . ALA A 1 100 ? 6.341 -0.754 -13.042 1.00 90.19 100 ALA A N 1
ATOM 726 C CA . ALA A 1 100 ? 5.287 -1.733 -13.266 1.00 90.19 100 ALA A CA 1
ATOM 727 C C . ALA A 1 100 ? 5.663 -2.780 -14.320 1.00 90.19 100 ALA A C 1
ATOM 729 O O . ALA A 1 100 ? 5.463 -3.966 -14.064 1.00 90.19 100 ALA A O 1
ATOM 730 N N . ASP A 1 101 ? 6.283 -2.379 -15.431 1.00 90.88 101 ASP A N 1
ATOM 731 C CA . ASP A 1 101 ? 6.761 -3.311 -16.465 1.00 90.88 101 ASP A CA 1
ATOM 732 C C . ASP A 1 101 ? 7.855 -4.244 -15.937 1.00 90.88 101 ASP A C 1
ATOM 734 O O . ASP A 1 101 ? 7.823 -5.458 -16.141 1.00 90.88 101 ASP A O 1
ATOM 738 N N . THR A 1 102 ? 8.799 -3.686 -15.177 1.00 93.94 102 THR A N 1
ATOM 739 C CA . THR A 1 102 ? 9.890 -4.451 -14.559 1.00 93.94 102 THR A CA 1
ATOM 740 C C . THR A 1 102 ? 9.348 -5.489 -13.575 1.00 93.94 102 THR A C 1
ATOM 742 O O . THR A 1 102 ? 9.796 -6.636 -13.556 1.00 93.94 102 THR A O 1
ATOM 745 N N . VAL A 1 103 ? 8.357 -5.114 -12.761 1.00 92.31 103 VAL A N 1
ATOM 746 C CA . VAL A 1 103 ? 7.717 -6.025 -11.804 1.00 92.31 103 VAL A CA 1
ATOM 747 C C . VAL A 1 103 ? 6.844 -7.060 -12.516 1.00 92.31 103 VAL A C 1
ATOM 749 O O . VAL A 1 103 ? 6.839 -8.221 -12.103 1.00 92.31 103 VAL A O 1
ATOM 752 N N . ALA A 1 104 ? 6.180 -6.686 -13.612 1.00 91.88 104 ALA A N 1
ATOM 753 C CA . ALA A 1 104 ? 5.440 -7.623 -14.449 1.00 91.88 104 ALA A CA 1
ATOM 754 C C . ALA A 1 104 ? 6.362 -8.715 -15.009 1.00 91.88 104 ALA A C 1
ATOM 756 O O . ALA A 1 104 ? 6.062 -9.904 -14.895 1.00 91.88 104 ALA A O 1
ATOM 757 N N . GLY A 1 105 ? 7.522 -8.321 -15.545 1.00 91.25 105 GLY A N 1
ATOM 758 C CA . GLY A 1 105 ? 8.547 -9.245 -16.027 1.00 91.25 105 GLY A CA 1
ATOM 759 C C . GLY A 1 105 ? 9.165 -10.093 -14.912 1.00 91.25 105 GLY A C 1
ATOM 760 O O . GLY A 1 105 ? 9.399 -11.286 -15.103 1.00 91.25 105 GLY A O 1
ATOM 761 N N . LEU A 1 106 ? 9.385 -9.519 -13.726 1.00 93.31 106 LEU A N 1
ATOM 762 C CA . LEU A 1 106 ? 9.918 -10.243 -12.570 1.00 93.31 106 LEU A CA 1
ATOM 763 C C . LEU A 1 106 ? 8.966 -11.347 -12.087 1.00 93.31 106 LEU A C 1
ATOM 765 O O . LEU A 1 106 ? 9.411 -12.463 -11.829 1.00 93.31 106 LEU A O 1
ATOM 769 N N . LEU A 1 107 ? 7.676 -11.031 -11.943 1.00 91.00 107 LEU A N 1
ATOM 770 C CA . LEU A 1 107 ? 6.673 -11.974 -11.446 1.00 91.00 107 LEU A CA 1
ATOM 771 C C . LEU A 1 107 ? 6.094 -12.873 -12.542 1.00 91.00 107 LEU A C 1
ATOM 773 O O . LEU A 1 107 ? 5.471 -13.877 -12.216 1.00 91.00 107 LEU A O 1
ATOM 777 N N . GLN A 1 108 ? 6.292 -12.524 -13.818 1.00 91.00 108 GLN A N 1
ATOM 778 C CA . GLN A 1 108 ? 5.582 -13.114 -14.959 1.00 91.00 108 GLN A CA 1
ATOM 779 C C . GLN A 1 108 ? 4.054 -12.955 -14.832 1.00 91.00 108 GLN A C 1
ATOM 781 O O . GLN A 1 108 ? 3.286 -13.830 -15.226 1.00 91.00 108 GLN A O 1
ATOM 786 N N . ILE A 1 109 ? 3.612 -11.823 -14.268 1.00 88.19 109 ILE A N 1
ATOM 787 C CA . ILE A 1 109 ? 2.199 -11.481 -14.054 1.00 88.19 109 ILE A CA 1
ATOM 788 C C . ILE A 1 109 ? 1.951 -10.098 -14.663 1.00 88.19 109 ILE A C 1
ATOM 790 O O . ILE A 1 109 ? 2.643 -9.152 -14.288 1.00 88.19 109 ILE A O 1
ATOM 794 N N . PRO A 1 110 ? 0.978 -9.932 -15.576 1.00 85.75 110 PRO A N 1
ATOM 795 C CA . PRO A 1 110 ? 0.702 -8.629 -16.168 1.00 85.75 110 PRO A CA 1
ATOM 796 C C . PRO A 1 110 ? 0.199 -7.654 -15.101 1.00 85.75 110 PRO A C 1
ATOM 798 O O . PRO A 1 110 ? -0.741 -7.965 -14.370 1.00 85.75 110 PRO A O 1
ATOM 801 N N . ILE A 1 111 ? 0.789 -6.459 -15.036 1.00 82.69 111 ILE A N 1
ATOM 802 C CA . ILE A 1 111 ? 0.293 -5.365 -14.197 1.00 82.69 111 ILE A CA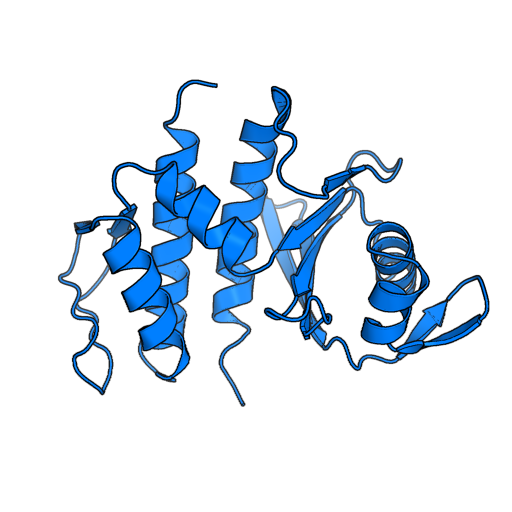 1
ATOM 803 C C . ILE A 1 111 ? -0.659 -4.517 -15.040 1.00 82.69 111 ILE A C 1
ATOM 805 O O . ILE A 1 111 ? -0.245 -3.876 -16.002 1.00 82.69 111 ILE A O 1
ATOM 809 N N . GLY A 1 112 ? -1.941 -4.508 -14.682 1.00 74.81 112 GLY A N 1
ATOM 810 C CA . GLY A 1 112 ? -2.947 -3.714 -15.389 1.00 74.81 112 GLY A CA 1
ATOM 811 C C . GLY A 1 112 ? -2.930 -2.255 -14.947 1.00 74.81 112 GLY A C 1
ATOM 812 O O . GLY A 1 112 ? -3.137 -1.341 -15.746 1.00 74.81 112 GLY A O 1
ATOM 813 N N . ARG A 1 113 ? -2.684 -2.003 -13.655 1.00 76.50 113 ARG A N 1
ATOM 814 C CA . ARG A 1 113 ? -2.689 -0.645 -13.096 1.00 76.50 113 ARG A CA 1
ATOM 815 C C . ARG A 1 113 ? -1.726 -0.506 -11.934 1.00 76.50 113 ARG A C 1
ATOM 817 O O . ARG A 1 113 ? -1.458 -1.468 -11.220 1.00 76.50 113 ARG A O 1
ATOM 824 N N . TYR A 1 114 ? -1.265 0.722 -11.725 1.00 75.62 114 TYR A N 1
ATOM 825 C CA . TYR A 1 114 ? -0.382 1.051 -10.619 1.00 75.62 114 TYR A CA 1
ATOM 826 C C . TYR A 1 114 ? -0.792 2.341 -9.905 1.00 75.62 114 TYR A C 1
ATOM 828 O O . TYR A 1 114 ? -1.384 3.245 -10.503 1.00 75.62 114 TYR A O 1
ATOM 836 N N . ALA A 1 115 ? -0.431 2.441 -8.627 1.00 70.56 115 ALA A N 1
ATOM 837 C CA . ALA A 1 115 ? -0.513 3.671 -7.849 1.00 70.56 115 ALA A CA 1
ATOM 838 C C . ALA A 1 115 ? 0.734 3.849 -6.973 1.00 70.56 115 ALA A C 1
ATOM 840 O O . ALA A 1 115 ? 1.300 2.880 -6.463 1.00 70.56 115 ALA A O 1
ATOM 841 N N . VAL A 1 116 ? 1.152 5.103 -6.813 1.00 73.06 116 VAL A N 1
ATOM 842 C CA . VAL A 1 116 ? 2.268 5.501 -5.950 1.00 73.06 116 VAL A CA 1
ATOM 843 C C . VAL A 1 116 ? 1.697 6.194 -4.721 1.00 73.06 116 VAL A C 1
ATOM 845 O O . VAL A 1 116 ? 0.873 7.098 -4.861 1.00 73.06 116 VAL A O 1
ATOM 848 N N . PHE A 1 117 ? 2.135 5.779 -3.536 1.00 68.31 117 PHE A N 1
ATOM 849 C CA . PHE A 1 117 ? 1.667 6.313 -2.263 1.00 68.31 117 PHE A CA 1
ATOM 850 C C . PHE A 1 117 ? 2.823 6.875 -1.451 1.00 68.31 117 PHE A C 1
ATOM 852 O O . PHE A 1 117 ? 3.858 6.229 -1.301 1.00 68.31 117 PHE A O 1
ATOM 859 N N . ASN A 1 118 ? 2.589 8.055 -0.890 1.00 66.88 118 ASN A N 1
ATOM 860 C CA . ASN A 1 118 ? 3.406 8.682 0.138 1.00 66.88 118 ASN A CA 1
ATOM 861 C C . ASN A 1 118 ? 2.513 9.099 1.319 1.00 66.88 118 ASN A C 1
ATOM 863 O O . ASN A 1 118 ? 1.281 9.054 1.219 1.00 66.88 118 ASN A O 1
ATOM 867 N N . ASP A 1 119 ? 3.128 9.564 2.405 1.00 62.62 119 ASP A N 1
ATOM 868 C CA . ASP A 1 119 ? 2.410 10.015 3.604 1.00 62.62 119 ASP A CA 1
ATOM 869 C C . ASP A 1 119 ? 1.367 11.103 3.289 1.00 62.62 119 ASP A C 1
ATOM 871 O O . ASP A 1 119 ? 0.246 11.049 3.786 1.00 62.62 119 ASP A O 1
ATOM 875 N N . GLN A 1 120 ? 1.667 12.026 2.367 1.00 60.38 120 GLN A N 1
ATOM 876 C CA . GLN A 1 120 ? 0.733 13.085 1.955 1.00 60.38 120 GLN A CA 1
ATOM 877 C C . GLN A 1 120 ? -0.522 12.549 1.253 1.00 60.38 120 GLN A C 1
ATOM 879 O O . GLN A 1 120 ? -1.607 13.110 1.394 1.00 60.38 120 GLN A O 1
ATOM 884 N N . THR A 1 121 ? -0.395 11.471 0.478 1.00 62.38 121 THR A N 1
ATOM 885 C CA . THR A 1 121 ? -1.534 10.830 -0.195 1.00 62.38 121 THR A CA 1
ATOM 886 C C . THR A 1 121 ? -2.464 10.201 0.834 1.00 62.38 121 THR A C 1
ATOM 888 O O . THR A 1 121 ? -3.685 10.289 0.702 1.00 62.38 121 THR A O 1
ATOM 891 N N . LEU A 1 122 ? -1.887 9.615 1.885 1.00 65.50 122 LEU A N 1
ATOM 892 C CA . LEU A 1 122 ? -2.645 9.026 2.978 1.00 65.50 122 LEU A CA 1
ATOM 893 C C . LEU A 1 122 ? -3.321 10.091 3.845 1.00 65.50 122 LEU A C 1
ATOM 895 O O . LEU A 1 122 ? -4.488 9.936 4.189 1.00 65.50 122 LEU A O 1
ATOM 899 N N . GLU A 1 123 ? -2.629 11.194 4.130 1.00 66.19 123 GLU A N 1
ATOM 900 C CA . GLU A 1 123 ? -3.181 12.341 4.859 1.00 66.19 123 GLU A CA 1
ATOM 901 C C . GLU A 1 123 ? -4.347 12.985 4.101 1.00 66.19 123 GLU A C 1
ATOM 903 O O . GLU A 1 123 ? -5.404 13.226 4.679 1.00 66.19 123 GLU A O 1
ATOM 908 N N . LYS A 1 124 ? -4.212 13.182 2.782 1.00 64.94 124 LYS A N 1
ATOM 909 C CA . LYS A 1 124 ? -5.309 13.673 1.933 1.00 64.94 124 LYS A CA 1
ATOM 910 C C . LYS A 1 124 ? -6.490 12.703 1.892 1.00 64.94 124 LYS A C 1
ATOM 912 O O . LYS A 1 124 ? -7.633 13.146 1.930 1.00 64.94 124 LYS A O 1
ATOM 917 N N . ALA A 1 125 ? -6.234 11.398 1.787 1.00 64.38 125 ALA A N 1
ATOM 918 C CA . ALA A 1 125 ? -7.285 10.385 1.786 1.00 64.38 125 ALA A CA 1
ATOM 919 C C . ALA A 1 125 ? -8.032 10.337 3.122 1.00 64.38 125 ALA A C 1
ATOM 921 O O . ALA A 1 125 ? -9.258 10.362 3.141 1.00 64.38 125 ALA A O 1
ATOM 922 N N . ALA A 1 126 ? -7.301 10.330 4.235 1.00 67.19 126 ALA A N 1
ATOM 923 C CA . ALA A 1 126 ? -7.885 10.385 5.564 1.00 67.19 126 ALA A CA 1
ATOM 924 C C . ALA A 1 126 ? -8.656 11.691 5.777 1.00 67.19 126 ALA A C 1
ATOM 926 O O . ALA A 1 126 ? -9.765 11.644 6.281 1.00 67.19 126 ALA A O 1
ATOM 927 N N . GLY A 1 127 ? -8.142 12.835 5.317 1.00 69.31 127 GLY A N 1
ATOM 928 C CA . GLY A 1 127 ? -8.837 14.121 5.410 1.00 69.31 127 GLY A CA 1
ATOM 929 C C . GLY A 1 127 ? -10.126 14.221 4.581 1.00 69.31 127 GLY A C 1
ATOM 930 O O . GLY A 1 127 ? -10.949 15.090 4.855 1.00 69.31 127 GLY A O 1
ATOM 931 N N . LYS A 1 128 ? -10.325 13.350 3.581 1.00 68.69 128 LYS A N 1
ATOM 932 C CA . LYS A 1 128 ? -11.616 13.211 2.883 1.00 68.69 128 LYS A CA 1
ATOM 933 C C . LYS A 1 128 ? -12.626 12.387 3.677 1.00 68.69 128 LYS A C 1
ATOM 935 O O . LYS A 1 128 ? -13.825 12.583 3.501 1.00 68.69 128 LYS A O 1
ATOM 940 N N . ALA A 1 129 ? -12.157 11.468 4.516 1.00 67.94 129 ALA A N 1
ATOM 941 C CA . ALA A 1 129 ? -13.016 10.750 5.440 1.00 67.94 129 ALA A CA 1
ATOM 942 C C . ALA A 1 129 ? -13.396 11.687 6.598 1.00 67.94 129 ALA A C 1
ATOM 944 O O . ALA A 1 129 ? -12.537 12.308 7.212 1.00 67.94 129 ALA A O 1
ATOM 945 N N . GLU A 1 130 ? -14.682 11.797 6.929 1.00 79.62 130 GLU A N 1
ATOM 946 C CA . GLU A 1 130 ? -15.098 12.573 8.110 1.00 79.62 130 GLU A CA 1
ATOM 947 C C . GLU A 1 130 ? -14.750 11.833 9.410 1.00 79.62 130 GLU A C 1
ATOM 949 O O . GLU A 1 130 ? -14.372 12.436 10.414 1.00 79.62 130 GLU A O 1
ATOM 954 N N . THR A 1 131 ? -14.863 10.504 9.381 1.00 88.44 131 THR A N 1
ATOM 955 C CA . THR A 1 131 ? -14.532 9.597 10.481 1.00 88.44 131 THR A CA 1
ATOM 956 C C . THR A 1 131 ? -14.001 8.281 9.930 1.00 88.44 131 THR A C 1
ATOM 958 O O . THR A 1 131 ? -14.365 7.860 8.832 1.00 88.44 131 THR A O 1
ATOM 961 N N . ILE A 1 132 ? -13.134 7.625 10.698 1.00 84.12 132 ILE A N 1
ATOM 962 C CA . ILE A 1 132 ? -12.583 6.306 10.380 1.00 84.12 132 ILE A CA 1
ATOM 963 C C . ILE A 1 132 ? -12.964 5.359 11.514 1.00 84.12 132 ILE A C 1
ATOM 965 O O . ILE A 1 132 ? -12.711 5.656 12.682 1.00 84.12 132 ILE A O 1
ATOM 969 N N . ASN A 1 133 ? -13.588 4.230 11.171 1.00 89.94 133 ASN A N 1
ATOM 970 C CA . ASN A 1 133 ? -13.976 3.206 12.136 1.00 89.94 133 ASN A CA 1
ATOM 971 C C . ASN A 1 133 ? -12.929 2.092 12.215 1.00 89.94 133 ASN A C 1
ATOM 973 O O . ASN A 1 133 ? -12.683 1.406 11.225 1.00 89.94 133 ASN A O 1
ATOM 977 N N . PHE A 1 134 ? -12.378 1.858 13.401 1.00 88.25 134 PHE A N 1
ATOM 978 C CA . PHE A 1 134 ? -11.584 0.669 13.694 1.00 88.25 134 PHE A CA 1
ATOM 979 C C . PHE A 1 134 ? -12.505 -0.395 14.301 1.00 88.25 134 PHE A C 1
ATOM 981 O O . PHE A 1 134 ? -12.693 -0.438 15.518 1.00 8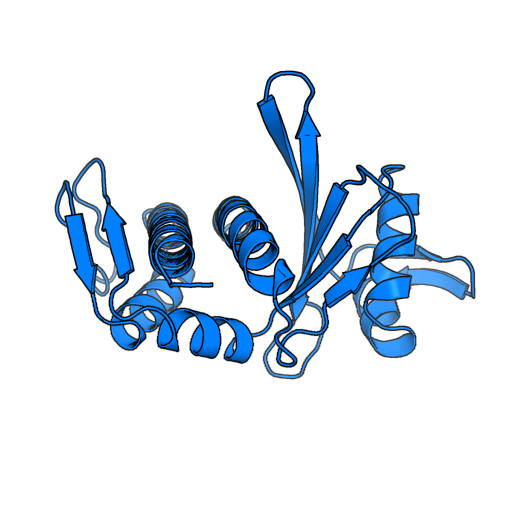8.25 134 PHE A O 1
ATOM 988 N N . GLN A 1 135 ? -13.097 -1.239 13.454 1.00 88.81 135 GLN A N 1
ATOM 989 C CA . GLN A 1 135 ? -13.999 -2.305 13.895 1.00 88.81 135 GLN A CA 1
ATOM 990 C C . GLN A 1 135 ? -13.200 -3.510 14.414 1.00 88.81 135 GLN A C 1
ATOM 992 O O . GLN A 1 135 ? -12.757 -4.349 13.635 1.00 88.81 135 GLN A O 1
ATOM 997 N N . ALA A 1 136 ? -12.987 -3.589 15.725 1.00 83.25 136 ALA A N 1
ATOM 998 C CA . ALA A 1 136 ? -12.147 -4.615 16.338 1.00 83.25 136 ALA A CA 1
ATOM 999 C C . ALA A 1 136 ? -12.976 -5.797 16.866 1.00 83.25 136 ALA A C 1
ATOM 1001 O O . ALA A 1 136 ? -13.904 -5.607 17.648 1.00 83.25 136 ALA A O 1
ATOM 1002 N N . ASP A 1 137 ? -12.610 -7.034 16.522 1.00 81.19 137 ASP A N 1
ATOM 1003 C CA . ASP A 1 137 ? -13.315 -8.233 17.018 1.00 81.19 137 ASP A CA 1
ATOM 1004 C C . ASP A 1 137 ? -13.123 -8.469 18.528 1.00 81.19 137 ASP A C 1
ATOM 1006 O O . ASP A 1 137 ? -13.944 -9.100 19.194 1.00 81.19 137 ASP A O 1
ATOM 1010 N N . GLN A 1 138 ? -12.021 -7.961 19.080 1.00 88.31 138 GLN A N 1
ATOM 1011 C CA . GLN A 1 138 ? -11.648 -8.060 20.489 1.00 88.31 138 GLN A CA 1
ATOM 1012 C C . GLN A 1 138 ? -10.886 -6.799 20.915 1.00 88.31 138 GLN A C 1
ATOM 1014 O O . GLN A 1 138 ? -10.356 -6.099 20.048 1.00 88.31 138 GLN A O 1
ATOM 1019 N N . PRO A 1 139 ? -10.787 -6.504 22.225 1.00 92.31 139 PRO A N 1
ATOM 1020 C CA . PRO A 1 139 ? -9.990 -5.378 22.694 1.00 92.31 139 PRO A CA 1
ATOM 1021 C C . PRO A 1 139 ? -8.537 -5.496 22.220 1.00 92.31 139 PRO A C 1
ATOM 1023 O O . PRO A 1 139 ? -7.949 -6.579 22.259 1.00 92.31 139 PRO A O 1
ATOM 1026 N N . LEU A 1 140 ? -7.972 -4.380 21.771 1.00 89.69 140 LEU A N 1
ATOM 1027 C CA . LEU A 1 140 ? -6.633 -4.302 21.186 1.00 89.69 140 LEU A CA 1
ATOM 1028 C C . LEU A 1 140 ? -5.918 -3.081 21.745 1.00 89.69 140 LEU A C 1
ATOM 1030 O O . LEU A 1 140 ? -6.441 -1.975 21.682 1.00 89.69 140 LEU A O 1
ATOM 1034 N N . GLU A 1 141 ? -4.712 -3.272 22.263 1.00 92.44 141 GLU A N 1
ATOM 1035 C CA . GLU A 1 141 ? -3.905 -2.191 22.819 1.00 92.44 141 GLU A CA 1
ATOM 1036 C C . GLU A 1 141 ? -2.456 -2.351 22.364 1.00 92.44 141 GLU A C 1
ATOM 1038 O O . GLU A 1 141 ? -1.941 -3.473 22.328 1.00 92.44 141 GLU A O 1
ATOM 1043 N N . THR A 1 142 ? -1.800 -1.249 21.992 1.00 86.12 142 THR A N 1
ATOM 1044 C CA . THR A 1 142 ? -0.351 -1.277 21.755 1.00 86.12 142 THR A CA 1
ATOM 1045 C C . THR A 1 142 ? 0.397 -1.403 23.078 1.00 86.12 142 THR A C 1
ATOM 1047 O O . THR A 1 142 ? -0.051 -0.924 24.115 1.00 86.12 142 THR A O 1
ATOM 1050 N N . ALA A 1 143 ? 1.586 -2.000 23.064 1.00 78.25 143 ALA A N 1
ATOM 1051 C CA . ALA A 1 143 ? 2.430 -2.180 24.243 1.00 78.25 143 ALA A CA 1
ATOM 1052 C C . ALA A 1 143 ? 2.802 -0.851 24.931 1.00 78.25 143 ALA A C 1
ATOM 1054 O O . ALA A 1 143 ? 3.112 -0.841 26.121 1.00 78.25 143 ALA A O 1
ATOM 1055 N N . GLY A 1 144 ? 2.776 0.262 24.189 1.00 78.88 144 GLY A N 1
ATOM 1056 C CA . GLY A 1 144 ? 2.973 1.617 24.711 1.00 78.88 144 GLY A CA 1
ATOM 1057 C C . GLY A 1 144 ? 1.707 2.297 25.250 1.00 78.88 144 GLY A C 1
ATOM 1058 O O . GLY A 1 144 ? 1.815 3.391 25.797 1.00 78.88 144 GLY A O 1
ATOM 1059 N N . GLY A 1 145 ? 0.522 1.694 25.090 1.00 86.19 145 GLY A N 1
ATOM 1060 C CA . GLY A 1 145 ? -0.773 2.280 25.469 1.00 86.19 145 GLY A CA 1
ATOM 1061 C C . GLY A 1 145 ? -1.211 3.466 24.599 1.00 86.19 145 GLY A C 1
ATOM 1062 O O . GLY A 1 145 ? -2.166 4.168 24.923 1.00 86.19 145 GLY A O 1
ATOM 1063 N N . GLU A 1 146 ? -0.504 3.722 23.498 1.00 87.94 146 GLU A N 1
ATOM 1064 C CA . GLU A 1 146 ? -0.748 4.852 22.590 1.00 87.94 146 GLU A CA 1
ATOM 1065 C C . GLU A 1 146 ? -2.033 4.665 21.773 1.00 87.94 146 GLU A C 1
ATOM 1067 O O . GLU A 1 146 ? -2.664 5.640 21.358 1.00 87.94 146 GLU A O 1
ATOM 1072 N N . VAL A 1 147 ? -2.427 3.407 21.559 1.00 89.81 147 VAL A N 1
ATOM 1073 C CA . VAL A 1 147 ? -3.684 3.017 20.922 1.00 89.81 147 VAL A CA 1
ATOM 1074 C C . VAL A 1 147 ? -4.381 2.016 21.828 1.00 89.81 147 VAL A C 1
ATOM 1076 O O . VAL A 1 147 ? -3.778 1.014 22.203 1.00 89.81 147 VAL A O 1
ATOM 1079 N N . SER A 1 148 ? -5.652 2.269 22.138 1.00 92.81 148 SER A N 1
ATOM 1080 C CA . SER A 1 148 ? -6.514 1.360 22.893 1.00 92.81 148 SER A CA 1
ATOM 1081 C C . SER A 1 148 ? -7.884 1.305 22.221 1.00 92.81 148 SER A C 1
ATOM 1083 O O . SER A 1 148 ? -8.582 2.315 22.120 1.00 92.81 148 SER A O 1
ATOM 1085 N N . LEU A 1 149 ? -8.233 0.127 21.710 1.00 93.69 149 LEU A N 1
ATOM 1086 C CA . LEU A 1 149 ? -9.480 -0.175 21.022 1.00 93.69 149 LEU A CA 1
ATOM 1087 C C . LEU A 1 149 ? -10.339 -1.078 21.901 1.00 93.69 149 LEU A C 1
ATOM 1089 O O . LEU A 1 149 ? -9.865 -2.068 22.467 1.00 93.69 149 LEU A O 1
ATOM 1093 N N . THR A 1 150 ? -11.628 -0.769 21.961 1.00 95.38 150 THR A N 1
ATOM 1094 C CA . THR A 1 150 ? -12.637 -1.672 22.524 1.00 95.38 150 THR A CA 1
ATOM 1095 C C . THR A 1 150 ? -13.132 -2.649 21.458 1.00 95.38 150 THR A C 1
ATOM 1097 O O . THR A 1 150 ? -12.982 -2.393 20.266 1.00 95.38 150 THR A O 1
ATOM 1100 N N . ALA A 1 151 ? -13.719 -3.777 21.868 1.00 93.50 151 ALA A N 1
ATOM 1101 C CA . ALA A 1 151 ? -14.392 -4.660 20.917 1.00 93.50 151 ALA A CA 1
ATOM 1102 C C . ALA A 1 151 ? -15.613 -3.950 20.302 1.00 93.50 151 ALA A C 1
ATOM 1104 O O . ALA A 1 151 ? -16.402 -3.341 21.027 1.00 93.50 151 ALA A O 1
ATOM 1105 N N . GLY A 1 152 ? -15.786 -4.072 18.988 1.00 92.75 152 GLY A N 1
ATOM 1106 C CA . GLY A 1 152 ? -16.793 -3.363 18.204 1.00 92.75 152 GLY A CA 1
ATOM 1107 C C . GLY A 1 152 ? -16.235 -2.118 17.512 1.00 92.75 152 GLY A C 1
ATOM 1108 O O . GLY A 1 152 ? -15.071 -2.082 17.114 1.00 92.75 152 GLY A O 1
ATOM 1109 N N . ASP A 1 153 ? -17.092 -1.116 17.330 1.00 95.31 153 ASP A N 1
ATOM 1110 C CA . ASP A 1 153 ? -16.769 0.098 16.581 1.00 95.31 153 ASP A CA 1
ATOM 1111 C C . ASP A 1 153 ? -15.959 1.094 17.419 1.00 95.31 153 ASP A C 1
ATOM 1113 O O . ASP A 1 153 ? -16.324 1.431 18.546 1.00 95.31 153 ASP A O 1
ATOM 1117 N N . ASN A 1 154 ? -14.892 1.629 16.829 1.00 95.69 154 ASN A N 1
ATOM 1118 C CA . ASN A 1 154 ? -14.074 2.690 17.409 1.00 95.69 154 ASN A CA 1
ATOM 1119 C C . ASN A 1 154 ? -13.920 3.800 16.361 1.00 95.69 154 ASN A C 1
ATOM 1121 O O . ASN A 1 154 ? -13.003 3.788 15.537 1.00 95.69 154 ASN A O 1
ATOM 1125 N N . LEU A 1 155 ? -14.863 4.743 16.371 1.00 95.25 155 LEU A N 1
ATOM 1126 C CA . LEU A 1 155 ? -14.898 5.877 15.450 1.00 95.25 155 LEU A CA 1
ATOM 1127 C C . LEU A 1 155 ? -13.950 6.978 15.918 1.00 95.25 155 LEU A C 1
ATOM 1129 O O . LEU A 1 155 ? -14.085 7.493 17.028 1.00 95.25 155 LEU A O 1
ATOM 1133 N N . VAL A 1 156 ? -13.028 7.378 15.048 1.00 94.00 156 VAL A N 1
ATOM 1134 C CA . VAL A 1 156 ? -12.064 8.443 15.332 1.00 94.00 156 VAL A CA 1
ATOM 1135 C C . VAL A 1 156 ? -11.940 9.429 14.178 1.00 94.00 156 VAL A C 1
ATOM 1137 O O . VAL A 1 156 ? -12.238 9.116 13.023 1.00 94.00 156 VAL A O 1
ATOM 1140 N N . ALA A 1 157 ? -11.484 10.639 14.504 1.00 92.56 157 ALA A N 1
ATOM 1141 C CA . ALA A 1 157 ? -11.145 11.649 13.512 1.00 92.56 157 ALA A CA 1
ATOM 1142 C C . ALA A 1 157 ? -9.907 11.224 12.690 1.00 92.56 157 ALA A C 1
ATOM 1144 O O . ALA A 1 157 ? -9.040 10.519 13.222 1.00 92.56 157 ALA A O 1
ATOM 1145 N N . PRO A 1 158 ? -9.773 11.688 11.434 1.00 83.00 158 PRO A N 1
ATOM 1146 C CA . PRO A 1 158 ? -8.652 11.352 10.552 1.00 83.00 158 PRO A CA 1
ATOM 1147 C C . PRO A 1 158 ? -7.266 11.547 11.166 1.00 83.00 158 PRO A C 1
ATOM 1149 O O . PRO A 1 158 ? -6.427 10.652 11.088 1.00 83.00 158 PRO A O 1
ATOM 1152 N N . ASP A 1 159 ? -7.036 12.675 11.837 1.00 86.38 159 ASP A N 1
ATOM 1153 C CA . ASP A 1 159 ? -5.736 12.985 12.443 1.00 86.38 159 ASP A CA 1
ATOM 1154 C C . ASP A 1 159 ? -5.378 11.995 13.558 1.00 86.38 159 ASP A C 1
ATOM 1156 O O . ASP A 1 159 ? -4.235 11.546 13.673 1.00 86.38 159 ASP A O 1
ATOM 1160 N N . THR A 1 160 ? -6.371 11.597 14.360 1.00 90.44 160 THR A N 1
ATOM 1161 C CA . THR A 1 160 ? -6.207 10.569 15.393 1.00 90.44 160 THR A CA 1
ATOM 1162 C C . THR A 1 160 ? -5.928 9.210 14.761 1.00 90.44 160 THR A C 1
ATOM 1164 O O . THR A 1 160 ? -5.009 8.521 15.193 1.00 90.44 160 THR A O 1
ATOM 1167 N N . ALA A 1 161 ? -6.655 8.852 13.702 1.00 85.31 161 ALA A N 1
ATOM 1168 C CA . ALA A 1 161 ? -6.466 7.600 12.978 1.00 85.31 161 ALA A CA 1
ATOM 1169 C C . ALA A 1 161 ? -5.058 7.490 12.364 1.00 85.31 161 ALA A C 1
ATOM 1171 O O . ALA A 1 161 ? -4.412 6.450 12.474 1.00 85.31 161 ALA A O 1
ATOM 1172 N N . LEU A 1 162 ? -4.552 8.575 11.770 1.00 79.69 162 LEU A N 1
ATOM 1173 C CA . LEU A 1 162 ? -3.194 8.659 11.223 1.00 79.69 162 LEU A CA 1
ATOM 1174 C C . LEU A 1 162 ? -2.127 8.598 12.321 1.00 79.69 162 LEU A C 1
ATOM 1176 O O . LEU A 1 162 ? -1.093 7.955 12.143 1.00 79.69 162 LEU A O 1
ATOM 1180 N N . SER A 1 163 ? -2.369 9.246 13.462 1.00 84.88 163 SER A N 1
ATOM 1181 C CA . SER A 1 163 ? -1.491 9.154 14.631 1.00 84.88 163 SER A CA 1
ATOM 1182 C C . SER A 1 163 ? -1.415 7.716 15.156 1.00 84.88 163 SER A C 1
ATOM 1184 O O . SER A 1 163 ? -0.324 7.187 15.368 1.00 84.88 163 SER A O 1
ATOM 1186 N N . TRP A 1 164 ? -2.560 7.039 15.272 1.00 87.81 164 TRP A N 1
ATOM 1187 C CA . TRP A 1 164 ? -2.638 5.633 15.672 1.00 87.81 164 TRP A CA 1
ATOM 1188 C C . TRP A 1 164 ? -1.964 4.704 14.671 1.00 87.81 164 TRP A C 1
ATOM 1190 O O . TRP A 1 164 ? -1.250 3.790 15.078 1.00 87.81 164 TRP A O 1
ATOM 1200 N N . LEU A 1 165 ? -2.110 4.965 13.370 1.00 79.62 165 LEU A N 1
ATOM 1201 C CA . LEU A 1 165 ? -1.379 4.241 12.337 1.00 79.62 165 LEU A CA 1
ATOM 1202 C C . LEU A 1 165 ? 0.139 4.375 12.541 1.00 79.62 165 LEU A C 1
ATOM 1204 O O . LEU A 1 165 ? 0.848 3.369 12.529 1.00 79.62 165 LEU A O 1
ATOM 1208 N N . LYS A 1 166 ? 0.641 5.590 12.791 1.00 79.44 166 LYS A N 1
ATOM 1209 C CA . LYS A 1 166 ? 2.072 5.835 13.045 1.00 79.44 166 LYS A CA 1
ATOM 1210 C C . LYS A 1 166 ? 2.552 5.138 14.325 1.00 79.44 166 LYS A C 1
ATOM 1212 O O . LYS A 1 166 ? 3.586 4.478 14.291 1.00 79.44 166 LYS A O 1
ATOM 1217 N N . ALA A 1 167 ? 1.789 5.210 15.416 1.00 80.12 167 ALA A N 1
ATOM 1218 C CA . ALA A 1 167 ? 2.108 4.522 16.673 1.00 80.12 167 ALA A CA 1
ATOM 1219 C C . ALA A 1 167 ? 2.116 2.991 16.509 1.00 80.12 167 ALA A C 1
ATOM 1221 O O . ALA A 1 167 ? 3.024 2.300 16.962 1.00 80.12 167 ALA A O 1
ATOM 1222 N N . SER A 1 168 ? 1.159 2.446 15.757 1.00 76.75 168 SER A N 1
ATOM 1223 C CA . SER A 1 168 ? 1.080 1.011 15.470 1.00 76.75 168 SER A CA 1
ATOM 1224 C C . SER A 1 168 ? 2.268 0.486 14.650 1.00 76.75 168 SER A C 1
ATOM 1226 O O . SER A 1 168 ? 2.512 -0.717 14.618 1.00 76.75 168 SER A O 1
ATOM 1228 N N . ALA A 1 169 ? 3.023 1.359 13.976 1.00 67.94 169 ALA A N 1
ATOM 1229 C CA . ALA A 1 169 ? 4.166 0.969 13.155 1.00 67.94 169 ALA A CA 1
ATOM 1230 C C . ALA A 1 169 ? 5.412 0.595 13.968 1.00 67.94 169 ALA A C 1
ATOM 1232 O O . ALA A 1 169 ? 6.371 0.101 13.385 1.00 67.94 169 ALA A O 1
ATOM 1233 N N . THR A 1 170 ? 5.434 0.827 15.280 1.00 73.00 170 THR A N 1
ATOM 1234 C CA . THR A 1 170 ? 6.529 0.400 16.169 1.00 73.00 170 THR A CA 1
ATOM 1235 C C . THR A 1 170 ? 6.154 -0.822 17.011 1.00 73.00 170 THR A C 1
ATOM 1237 O O . THR A 1 170 ? 7.033 -1.457 17.598 1.00 73.00 170 THR A O 1
ATOM 1240 N N . ASP A 1 171 ? 4.871 -1.197 17.025 1.00 69.00 171 ASP A N 1
ATOM 1241 C CA . ASP A 1 171 ? 4.340 -2.319 17.787 1.00 69.00 171 ASP A CA 1
ATOM 1242 C C . ASP A 1 171 ? 4.321 -3.605 16.947 1.00 69.00 171 ASP A C 1
ATOM 1244 O O . ASP A 1 171 ? 3.624 -3.716 15.941 1.00 69.00 171 ASP A O 1
ATOM 1248 N N . ALA A 1 172 ? 5.091 -4.612 17.360 1.00 66.88 172 ALA A N 1
ATOM 1249 C CA . ALA A 1 172 ? 5.192 -5.870 16.622 1.00 66.88 172 ALA A CA 1
ATOM 1250 C C . ALA A 1 172 ? 4.020 -6.843 16.864 1.00 66.88 172 ALA A C 1
ATOM 1252 O O . ALA A 1 172 ? 3.889 -7.811 16.116 1.00 66.88 172 ALA A O 1
ATOM 1253 N N . GLN A 1 173 ? 3.206 -6.636 17.906 1.00 72.31 173 GLN A N 1
ATOM 1254 C CA . GLN A 1 173 ? 2.132 -7.554 18.303 1.00 72.31 173 GLN A CA 1
ATOM 1255 C C . GLN A 1 173 ? 0.756 -7.053 17.862 1.00 72.31 173 GLN A C 1
ATOM 1257 O O . GLN A 1 173 ? 0.090 -7.711 17.066 1.00 72.31 173 GLN A O 1
ATOM 1262 N N . ALA A 1 174 ? 0.336 -5.892 18.362 1.00 74.94 174 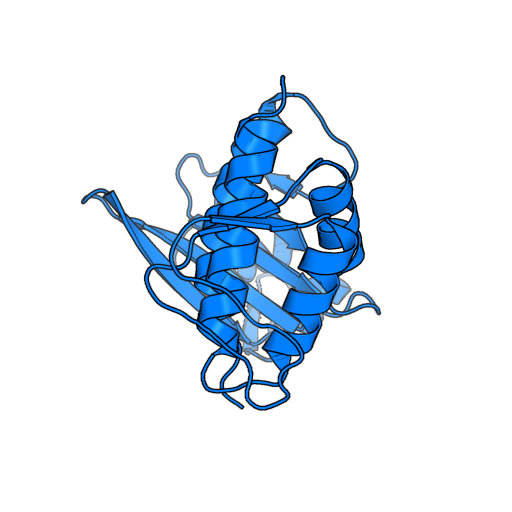ALA A N 1
ATOM 1263 C CA . ALA A 1 174 ? -0.954 -5.286 18.042 1.00 74.94 174 ALA A CA 1
ATOM 1264 C C . ALA A 1 174 ? -0.887 -4.431 16.770 1.00 74.94 174 ALA A C 1
ATOM 1266 O O . ALA A 1 174 ? -1.900 -4.236 16.093 1.00 74.94 174 ALA A O 1
ATOM 1267 N N . GLY A 1 175 ? 0.311 -3.950 16.422 1.00 69.81 175 GLY A N 1
ATOM 1268 C CA . GLY A 1 175 ? 0.525 -3.027 15.315 1.00 69.81 175 GLY A CA 1
ATOM 1269 C C . GLY A 1 175 ? -0.036 -3.494 13.971 1.00 69.81 175 GLY A C 1
ATOM 1270 O O . GLY A 1 175 ? -0.828 -2.763 13.378 1.00 69.81 175 GLY A O 1
ATOM 1271 N N . PRO A 1 176 ? 0.280 -4.714 13.493 1.00 68.56 176 PRO A N 1
ATOM 1272 C CA . PRO A 1 176 ? -0.242 -5.213 12.222 1.00 68.56 176 PRO A CA 1
ATOM 1273 C C . PRO A 1 176 ? -1.774 -5.229 12.146 1.00 68.56 176 PRO A C 1
ATOM 1275 O O . PRO A 1 176 ? -2.337 -4.881 11.108 1.00 68.56 176 PRO A O 1
ATOM 1278 N N . THR A 1 177 ? -2.447 -5.592 13.240 1.00 71.69 177 THR A N 1
ATOM 1279 C CA . THR A 1 177 ? -3.913 -5.632 13.306 1.00 71.69 177 THR A CA 1
ATOM 1280 C C . THR A 1 177 ? -4.502 -4.225 13.288 1.00 71.69 177 THR A C 1
ATOM 1282 O O . THR A 1 177 ? -5.426 -3.961 12.528 1.00 71.69 177 THR A O 1
ATOM 1285 N N . ILE A 1 178 ? -3.938 -3.292 14.060 1.00 75.12 178 ILE A N 1
ATOM 1286 C CA . ILE A 1 178 ? -4.390 -1.892 14.090 1.00 75.12 178 ILE A CA 1
ATOM 1287 C C . ILE A 1 178 ? -4.216 -1.227 12.720 1.00 75.12 178 ILE A C 1
ATOM 1289 O O . ILE A 1 178 ? -5.107 -0.505 12.274 1.00 75.12 178 ILE A O 1
ATOM 1293 N N . GLN A 1 179 ? -3.112 -1.508 12.023 1.00 70.38 179 GLN A N 1
ATOM 1294 C CA . GLN A 1 179 ? -2.912 -1.049 10.647 1.00 70.38 179 GLN A CA 1
ATOM 1295 C C . GLN A 1 179 ? -4.026 -1.582 9.740 1.00 70.38 179 GLN A C 1
ATOM 1297 O O . GLN A 1 179 ? -4.667 -0.795 9.052 1.00 70.38 179 GLN A O 1
ATOM 1302 N N . ALA A 1 180 ? -4.321 -2.885 9.783 1.00 63.25 180 ALA A N 1
ATOM 1303 C CA . ALA A 1 180 ? -5.404 -3.471 8.990 1.00 63.25 180 ALA A CA 1
ATOM 1304 C C . ALA A 1 180 ? -6.758 -2.799 9.239 1.00 63.25 180 ALA A C 1
ATOM 1306 O O . ALA A 1 180 ? -7.439 -2.419 8.283 1.00 63.25 180 ALA A O 1
ATOM 1307 N N . LEU A 1 181 ? -7.096 -2.564 10.507 1.00 74.56 181 LEU A N 1
ATOM 1308 C CA . LEU A 1 181 ? -8.322 -1.872 10.893 1.00 74.56 181 LEU A CA 1
ATOM 1309 C C . LEU A 1 181 ? -8.371 -0.428 10.376 1.00 74.56 181 LEU A C 1
ATOM 1311 O O . LEU A 1 181 ? -9.406 -0.015 9.857 1.00 74.56 181 LEU A O 1
ATOM 1315 N N . PHE A 1 182 ? -7.261 0.318 10.447 1.00 79.19 182 PHE A N 1
ATOM 1316 C CA . PHE A 1 182 ? -7.183 1.679 9.906 1.00 79.19 182 PHE A CA 1
ATOM 1317 C C . PHE A 1 182 ? -7.551 1.708 8.422 1.00 79.19 182 PHE A C 1
ATOM 1319 O O . PHE A 1 182 ? -8.420 2.473 8.009 1.00 79.19 182 PHE A O 1
ATOM 1326 N N . PHE A 1 183 ? -6.900 0.880 7.605 1.00 66.38 183 PHE A N 1
ATOM 1327 C CA . PHE A 1 183 ? -7.120 0.928 6.162 1.00 66.38 183 PHE A CA 1
ATOM 1328 C C . PHE A 1 183 ? -8.486 0.364 5.767 1.00 66.38 183 PHE A C 1
ATOM 1330 O O . PHE A 1 183 ? -9.097 0.884 4.833 1.00 66.38 183 PHE A O 1
ATOM 1337 N N . GLN A 1 184 ? -8.989 -0.655 6.473 1.00 67.75 184 GLN A N 1
ATOM 1338 C CA . GLN A 1 184 ? -10.355 -1.137 6.285 1.00 67.75 184 GLN A CA 1
ATOM 1339 C C . GLN A 1 184 ? -11.354 -0.004 6.540 1.00 67.75 184 GLN A C 1
ATOM 1341 O O . GLN A 1 184 ? -12.159 0.299 5.656 1.00 67.75 184 GLN A O 1
ATOM 1346 N N . GLY A 1 185 ? -11.250 0.657 7.696 1.00 69.81 185 GLY A N 1
ATOM 1347 C CA . GLY A 1 185 ? -12.105 1.778 8.078 1.00 69.81 185 GLY A CA 1
ATOM 1348 C C . GLY A 1 185 ? -12.003 2.955 7.114 1.00 69.81 185 GLY A C 1
ATOM 1349 O O . GLY A 1 185 ? -13.021 3.495 6.692 1.00 69.81 185 GLY A O 1
ATOM 1350 N N . LEU A 1 186 ? -10.785 3.317 6.704 1.00 72.69 186 LEU A N 1
ATOM 1351 C CA . LEU A 1 186 ? -10.551 4.386 5.738 1.00 72.69 186 LEU A CA 1
ATOM 1352 C C . LEU A 1 186 ? -11.206 4.056 4.392 1.00 72.69 186 LEU A C 1
ATOM 1354 O O . LEU A 1 186 ? -11.840 4.907 3.778 1.00 72.69 186 LEU A O 1
ATOM 1358 N N . SER A 1 187 ? -11.101 2.808 3.942 1.00 63.44 187 SER A N 1
ATOM 1359 C CA . SER A 1 187 ? -11.717 2.391 2.689 1.00 63.44 187 SER A CA 1
ATOM 1360 C C . SER A 1 187 ? -13.255 2.398 2.774 1.00 63.44 187 SER A C 1
ATOM 1362 O O . SER A 1 187 ? -13.923 2.917 1.885 1.00 63.44 187 SER A O 1
ATOM 1364 N N . GLN A 1 188 ? -13.843 1.937 3.880 1.00 69.38 188 GLN A N 1
ATOM 1365 C CA . GLN A 1 188 ? -15.292 2.025 4.091 1.00 69.38 188 GLN A CA 1
ATOM 1366 C C . GLN A 1 188 ? -15.775 3.483 4.126 1.00 69.38 188 GLN A C 1
ATOM 1368 O O . GLN A 1 188 ? -16.825 3.798 3.566 1.00 69.38 188 GLN A O 1
ATOM 1373 N N . ALA A 1 189 ? -14.995 4.370 4.747 1.00 70.81 189 ALA A N 1
ATOM 1374 C CA . ALA A 1 189 ? -15.299 5.792 4.828 1.00 70.81 189 ALA A CA 1
ATOM 1375 C C . ALA A 1 189 ? -15.234 6.494 3.465 1.00 70.81 189 ALA A C 1
ATOM 1377 O O . ALA A 1 189 ? -16.054 7.363 3.202 1.00 70.81 189 ALA A O 1
ATOM 1378 N N . LEU A 1 190 ? -14.309 6.110 2.582 1.00 66.31 190 LEU A N 1
ATOM 1379 C CA . LEU A 1 190 ? -14.278 6.647 1.218 1.00 66.31 190 LEU A CA 1
ATOM 1380 C C . LEU A 1 190 ? -15.386 6.055 0.343 1.00 66.31 190 LEU A C 1
ATOM 1382 O O . LEU A 1 190 ? -16.048 6.774 -0.389 1.00 66.31 190 LEU A O 1
ATOM 1386 N N . ALA A 1 191 ? -15.673 4.756 0.461 1.00 61.22 191 ALA A N 1
ATOM 1387 C CA . ALA A 1 191 ? -16.730 4.115 -0.324 1.00 61.22 191 ALA A CA 1
ATOM 1388 C C . ALA A 1 191 ? -18.136 4.696 -0.066 1.00 61.22 191 ALA A C 1
ATOM 1390 O O . ALA A 1 191 ? -19.034 4.514 -0.890 1.00 61.22 191 ALA A O 1
ATOM 1391 N N . SER A 1 192 ? -18.344 5.370 1.069 1.00 64.25 192 SER A N 1
ATOM 1392 C CA . SER A 1 192 ? -19.602 6.040 1.404 1.00 64.25 192 SER A CA 1
ATOM 1393 C C . SER A 1 192 ? -19.706 7.472 0.865 1.00 64.25 192 SER A C 1
ATOM 1395 O O . SER A 1 192 ? -20.790 8.059 0.929 1.00 64.25 192 SER A O 1
ATOM 1397 N N . LEU A 1 193 ? -18.626 8.034 0.307 1.00 61.97 193 LEU A N 1
ATOM 1398 C CA . LEU A 1 193 ? -18.645 9.373 -0.265 1.00 61.97 193 LEU A CA 1
ATOM 1399 C C . LEU A 1 193 ? -19.442 9.395 -1.581 1.00 61.97 193 LEU A C 1
ATOM 1401 O O . LEU A 1 193 ? -19.344 8.478 -2.403 1.00 61.97 193 LEU A O 1
ATOM 1405 N N . PRO A 1 194 ? -20.250 10.446 -1.816 1.00 54.00 194 PRO A N 1
ATOM 1406 C CA . PRO A 1 194 ? -20.914 10.625 -3.092 1.00 54.00 194 PRO A CA 1
ATOM 1407 C C . PRO A 1 194 ? -19.859 10.869 -4.171 1.00 54.00 194 PRO A C 1
ATOM 1409 O O . PRO A 1 194 ? -19.024 11.767 -4.061 1.00 54.00 194 PRO A O 1
ATOM 1412 N N . ALA A 1 195 ? -19.919 10.039 -5.205 1.00 51.56 195 ALA A N 1
ATOM 1413 C CA . ALA A 1 195 ? -19.004 10.082 -6.331 1.00 51.56 195 ALA A CA 1
ATOM 1414 C C . ALA A 1 195 ? -19.129 11.398 -7.128 1.00 51.56 195 ALA A C 1
ATOM 1416 O O . ALA A 1 195 ? -20.245 11.968 -7.186 1.00 51.56 195 ALA A O 1
#

Secondary structure (DSSP, 8-state):
---SHHHHHHHHHHHHHHHHHGGG--SSS-EEE-S-TTPEEEEEEE-TTS-EEEEEEEEE-TTS-EEEEEEETT-EEEETTTEEEEHHHHHHHHHHHHHHHHHHHHHT--EEEEEEE-HHHHHHHHHH-S-EE--BSS-EE-TTSS-EE-SB--EE-HHHHHHHHHHHTT-SSSHHHHHHHHHHHHHHHHHTS--

Sequence (195 aa):
MIIFAGLALSITAFATIFWLERSRGAQDVAAGYQAYEGGALLFAGVDPDGALNQVLVLVSEDEGGFSIYTIPARTIAATESAGFQRLDTVMADSGPGSLADTVAGLLQIPIGRYAVFNDQTLEKAAGKAETINFQADQPLETAGGEVSLTAGDNLVAPDTALSWLKASATDAQAGPTIQALFFQGLSQALASLPA

Radius of gyration: 17.04 Å; chains: 1; bounding box: 41×33×47 Å

Foldseek 3Di:
DAQVVLLQLLVVLLVVLVVVVPVPPDDPWPKDFDPDDQFWEKEFEAEPVRFTAKMKTWHQDPVRDIDIDIGGQQDWFQFPPDGIDRLRVCCVPPNDVSSQVRVCRVVVTHHGMYTYDYPVNLLVLLQLQQKFWQAACAWAAAPVRLDTDHHGTDIDRSVSLSSLLVVLSVGNPRSSSSSNSSSNRSSVRSNPDDD

pLDDT: mean 71.91, std 17.64, range [29.19, 95.69]